Protein AF-L9KT63-F1 (afdb_monomer)

Structure (mmCIF, N/CA/C/O backbone):
data_AF-L9KT63-F1
#
_entry.id   AF-L9KT63-F1
#
loop_
_atom_site.group_PDB
_atom_site.id
_atom_site.type_symbol
_atom_site.label_atom_id
_atom_site.label_alt_id
_atom_site.label_comp_i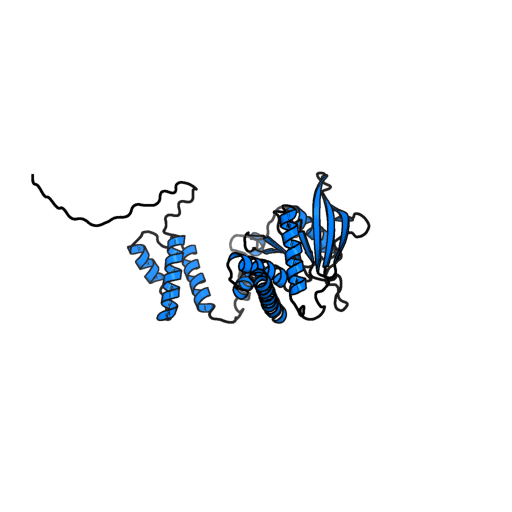d
_atom_site.label_asym_id
_atom_site.label_entity_id
_atom_site.label_seq_id
_atom_site.pdbx_PDB_ins_code
_atom_site.Cartn_x
_atom_site.Cartn_y
_atom_site.Cartn_z
_atom_site.occupancy
_atom_site.B_iso_or_equiv
_atom_site.auth_seq_id
_atom_site.auth_comp_id
_atom_site.auth_asym_id
_atom_site.auth_atom_id
_atom_site.pdbx_PDB_model_num
ATOM 1 N N . MET A 1 1 ? -82.603 -4.011 4.145 1.00 34.72 1 MET A N 1
ATOM 2 C CA . MET A 1 1 ? -82.306 -5.352 4.704 1.00 34.72 1 MET A CA 1
ATOM 3 C C . MET A 1 1 ? -80.879 -5.301 5.252 1.00 34.72 1 MET A C 1
ATOM 5 O O . MET A 1 1 ? -79.969 -5.189 4.453 1.00 34.72 1 MET A O 1
ATOM 9 N N . SER A 1 2 ? -80.634 -4.989 6.534 1.00 30.95 2 SER A N 1
ATOM 10 C CA . SER A 1 2 ? -80.565 -5.931 7.682 1.00 30.95 2 SER A CA 1
ATOM 11 C C . SER A 1 2 ? -79.709 -7.167 7.338 1.00 30.95 2 SER A C 1
ATOM 13 O O . SER A 1 2 ? -80.098 -7.887 6.432 1.00 30.95 2 SER A O 1
ATOM 15 N N . LEU A 1 3 ? -78.530 -7.442 7.916 1.00 29.81 3 LEU A N 1
ATOM 16 C CA . LEU A 1 3 ? -78.216 -7.605 9.343 1.00 29.81 3 LEU A CA 1
ATOM 17 C C . LEU A 1 3 ? -76.701 -7.452 9.641 1.00 29.81 3 LEU A C 1
ATOM 19 O O . LEU A 1 3 ? -75.847 -7.764 8.818 1.00 29.81 3 LEU A O 1
ATOM 23 N N . ARG A 1 4 ? -76.397 -7.044 10.881 1.00 33.59 4 ARG A N 1
ATOM 24 C CA . ARG A 1 4 ? -75.079 -7.007 11.552 1.00 33.59 4 ARG A CA 1
ATOM 25 C C . ARG A 1 4 ? -74.539 -8.410 11.899 1.00 33.59 4 ARG A C 1
ATOM 27 O O . ARG A 1 4 ? -75.340 -9.256 12.284 1.00 33.59 4 ARG A O 1
ATOM 34 N N . ARG A 1 5 ? -73.207 -8.551 12.046 1.00 32.50 5 ARG A N 1
ATOM 35 C CA . ARG A 1 5 ? -72.545 -9.056 13.283 1.00 32.50 5 ARG A CA 1
ATOM 36 C C . ARG A 1 5 ? -71.020 -8.805 13.298 1.00 32.50 5 ARG A C 1
ATOM 38 O O . ARG A 1 5 ? -70.316 -9.151 12.362 1.00 32.50 5 ARG A O 1
ATOM 45 N N . ARG A 1 6 ? -70.552 -8.198 14.401 1.00 31.48 6 ARG A N 1
ATOM 46 C CA . ARG A 1 6 ? -69.156 -8.098 14.890 1.00 31.48 6 ARG A CA 1
ATOM 47 C C . ARG A 1 6 ? -68.620 -9.478 15.285 1.00 31.48 6 ARG A C 1
ATOM 49 O O . ARG A 1 6 ? -69.425 -10.191 15.872 1.00 31.48 6 ARG A O 1
ATOM 56 N N . ILE A 1 7 ? -67.302 -9.725 15.180 1.00 33.31 7 ILE A N 1
ATOM 57 C CA . ILE A 1 7 ? -66.438 -10.298 16.249 1.00 33.31 7 ILE A CA 1
ATOM 58 C C . ILE A 1 7 ? -65.001 -9.724 16.111 1.00 33.31 7 ILE A C 1
ATOM 60 O O . ILE A 1 7 ? -64.535 -9.468 15.008 1.00 33.31 7 ILE A O 1
ATOM 64 N N . LEU A 1 8 ? -64.376 -9.461 17.265 1.00 30.83 8 LEU A N 1
ATOM 65 C CA . LEU A 1 8 ? -63.054 -8.878 17.554 1.00 30.83 8 LEU A CA 1
ATOM 66 C C . LEU A 1 8 ? -61.866 -9.830 17.284 1.00 30.83 8 LEU A C 1
ATOM 68 O O . LEU A 1 8 ? -62.038 -11.042 17.366 1.00 30.83 8 LEU A O 1
ATOM 72 N N . GLY A 1 9 ? -60.650 -9.282 17.133 1.00 26.77 9 GLY A N 1
ATOM 73 C CA . GLY A 1 9 ? -59.387 -10.010 17.356 1.00 26.77 9 GLY A CA 1
ATOM 74 C C . GLY A 1 9 ? -58.174 -9.404 16.635 1.00 26.77 9 GLY A C 1
ATOM 75 O O . GLY A 1 9 ? -58.143 -9.369 15.413 1.00 26.77 9 GLY A O 1
ATOM 76 N N . THR A 1 10 ? -57.198 -8.901 17.391 1.00 29.84 10 THR A N 1
ATOM 77 C CA . THR A 1 10 ? -55.947 -8.250 16.941 1.00 29.84 10 THR A CA 1
ATOM 78 C C . THR A 1 10 ? -54.824 -9.282 16.625 1.00 29.84 10 THR A C 1
ATOM 80 O O . THR A 1 10 ? -55.126 -10.468 16.522 1.00 29.84 10 THR A O 1
ATOM 83 N N . PRO A 1 11 ? -53.548 -8.897 16.389 1.00 46.25 11 PRO A N 1
ATOM 84 C CA . PRO A 1 11 ? -52.830 -9.122 15.130 1.00 46.25 11 PRO A CA 1
ATOM 85 C C . PRO A 1 11 ? -51.735 -10.203 15.242 1.00 46.25 11 PRO A C 1
ATOM 87 O O . PRO A 1 11 ? -51.215 -10.446 16.323 1.00 46.25 11 PRO A O 1
ATOM 90 N N . THR A 1 12 ? -51.285 -10.810 14.142 1.00 28.31 12 THR A N 1
ATOM 91 C CA . THR A 1 12 ? -49.971 -11.484 14.140 1.00 28.31 12 THR A CA 1
ATOM 92 C C . THR A 1 12 ? -49.329 -11.498 12.757 1.00 28.31 12 THR A C 1
ATOM 94 O O . THR A 1 12 ? -49.966 -11.759 11.740 1.00 28.31 12 THR A O 1
ATOM 97 N N . GLN A 1 13 ? -48.041 -11.157 12.776 1.00 34.91 13 GLN A N 1
ATOM 98 C CA . GLN A 1 13 ? -47.053 -11.205 11.703 1.00 34.91 13 GLN A CA 1
ATOM 99 C C . GLN A 1 13 ? -47.042 -12.544 10.954 1.00 34.91 13 GLN A C 1
ATOM 101 O O . GLN A 1 13 ? -47.170 -13.590 11.577 1.00 34.91 13 GLN A O 1
ATOM 106 N N . ASN A 1 14 ? -46.741 -12.500 9.654 1.00 28.72 14 ASN A N 1
ATOM 107 C CA . ASN A 1 14 ? -45.972 -13.535 8.955 1.00 28.72 14 ASN A CA 1
ATOM 108 C C . ASN A 1 14 ? -45.221 -12.858 7.799 1.00 28.72 14 ASN A C 1
ATOM 110 O O . ASN A 1 14 ? -45.829 -12.280 6.906 1.00 28.72 14 ASN A O 1
ATOM 114 N N . PHE A 1 15 ? -43.928 -12.605 7.992 1.00 29.59 15 PHE A N 1
ATOM 115 C CA . PHE A 1 15 ? -42.802 -13.477 7.630 1.00 29.59 15 PHE A CA 1
ATOM 116 C C . PHE A 1 15 ? -42.452 -13.383 6.142 1.00 29.59 15 PHE A C 1
ATOM 118 O O . PHE A 1 15 ? -43.110 -13.941 5.268 1.00 29.59 15 PHE A O 1
ATOM 125 N N . LEU A 1 16 ? -41.367 -12.641 5.912 1.00 29.66 16 LEU A N 1
ATOM 126 C CA . LEU A 1 16 ? -40.623 -12.542 4.669 1.00 29.66 16 LEU A CA 1
ATOM 127 C C . LEU A 1 16 ? -40.163 -13.945 4.247 1.00 29.66 16 LEU A C 1
ATOM 129 O O . LEU A 1 16 ? -39.466 -14.636 4.991 1.00 29.66 16 LEU A O 1
ATOM 133 N N . VAL A 1 17 ? -40.543 -14.348 3.039 1.00 31.69 17 VAL A N 1
ATOM 134 C CA . VAL A 1 17 ? -39.987 -15.510 2.351 1.00 31.69 17 VAL A CA 1
ATOM 135 C C . VAL A 1 17 ? -38.661 -15.086 1.729 1.00 31.69 17 VAL A C 1
ATOM 137 O O . VAL A 1 17 ? -38.654 -14.308 0.782 1.00 31.69 17 VAL A O 1
ATOM 140 N N . VAL A 1 18 ? -37.546 -15.627 2.221 1.00 32.75 18 VAL A N 1
ATOM 141 C CA . VAL A 1 18 ? -36.319 -15.765 1.424 1.00 32.75 18 VAL A CA 1
ATOM 142 C C . VAL A 1 18 ? -35.758 -17.161 1.658 1.00 32.75 18 VAL A C 1
ATOM 144 O O . VAL A 1 18 ? -35.261 -17.501 2.730 1.00 32.75 18 VAL A O 1
ATOM 147 N N . THR A 1 19 ? -35.881 -17.995 0.634 1.00 30.94 19 THR A N 1
ATOM 148 C CA . THR A 1 19 ? -35.325 -19.344 0.567 1.00 30.94 19 THR A CA 1
ATOM 149 C C . THR A 1 19 ? -33.919 -19.351 -0.035 1.00 30.94 19 THR A C 1
ATOM 151 O O . THR A 1 19 ? -33.720 -18.834 -1.129 1.00 30.94 19 THR A O 1
ATOM 154 N N . LYS A 1 20 ? -33.036 -20.104 0.643 1.00 31.66 20 LYS A N 1
ATOM 155 C CA . LYS A 1 20 ? -31.862 -20.868 0.160 1.00 31.66 20 LYS A CA 1
ATOM 156 C C . LYS A 1 20 ? -30.562 -20.126 -0.203 1.00 31.66 20 LYS A C 1
ATOM 158 O O . LYS A 1 20 ? -30.302 -19.886 -1.371 1.00 31.66 20 LYS A O 1
ATOM 163 N N . VAL A 1 21 ? -29.654 -20.046 0.780 1.00 30.50 21 VAL A N 1
ATOM 164 C CA . VAL A 1 21 ? -28.281 -20.606 0.710 1.00 30.50 21 VAL A CA 1
ATOM 165 C C . VAL A 1 21 ? -27.963 -21.203 2.092 1.00 30.50 21 VAL A C 1
ATOM 167 O O . VAL A 1 21 ? -28.285 -20.610 3.118 1.00 30.50 21 VAL A O 1
ATOM 170 N N . GLY A 1 22 ? -27.441 -22.430 2.132 1.00 34.19 22 GLY A N 1
ATOM 171 C CA . GLY A 1 22 ? -27.326 -23.239 3.345 1.00 34.19 22 GLY A CA 1
ATOM 172 C C . GLY A 1 22 ? -26.250 -22.773 4.325 1.00 34.19 22 GLY A C 1
ATOM 173 O O . GLY A 1 22 ? -25.089 -23.105 4.151 1.00 34.19 22 GLY A O 1
ATOM 174 N N . ILE A 1 23 ? -26.674 -22.109 5.402 1.00 36.78 23 ILE A N 1
ATOM 175 C CA . ILE A 1 23 ? -26.119 -22.231 6.759 1.00 36.78 23 ILE A CA 1
ATOM 176 C C . ILE A 1 23 ? -27.328 -22.124 7.688 1.00 36.78 23 ILE A C 1
ATOM 178 O O . ILE A 1 23 ? -27.973 -21.077 7.746 1.00 36.78 23 ILE A O 1
ATOM 182 N N . ILE A 1 24 ? -27.686 -23.197 8.394 1.00 39.97 24 ILE A N 1
ATOM 183 C CA . ILE A 1 24 ? -28.754 -23.144 9.400 1.00 39.97 24 ILE A CA 1
ATOM 184 C C . ILE A 1 24 ? -28.195 -22.378 10.606 1.00 39.97 24 ILE A C 1
ATOM 186 O O . ILE A 1 24 ? -27.711 -22.964 11.569 1.00 39.97 24 ILE A O 1
ATOM 190 N N . ASN A 1 25 ? -28.213 -21.046 10.551 1.00 52.22 25 ASN A N 1
ATOM 191 C CA . ASN A 1 25 ? -28.003 -20.213 11.727 1.00 52.22 25 ASN A CA 1
ATOM 192 C C . ASN A 1 25 ? -29.274 -20.357 12.572 1.00 52.22 25 ASN A C 1
ATOM 194 O O . ASN A 1 25 ? -30.272 -19.694 12.309 1.00 52.22 25 ASN A O 1
ATOM 198 N N . ALA A 1 26 ? -29.266 -21.236 13.577 1.00 67.19 26 ALA A N 1
ATOM 199 C CA . ALA A 1 26 ? -30.417 -21.509 14.452 1.00 67.19 26 ALA A CA 1
ATOM 200 C C . ALA A 1 26 ? -30.927 -20.273 15.246 1.00 67.19 26 ALA A C 1
ATOM 202 O O . ALA A 1 26 ? -31.868 -20.365 16.042 1.00 67.19 26 ALA A O 1
ATOM 203 N N . GLY A 1 27 ? -30.314 -19.102 15.030 1.00 74.00 27 GLY A N 1
ATOM 204 C CA . GLY A 1 27 ? -30.682 -17.826 15.636 1.00 74.00 27 GLY A CA 1
ATOM 205 C C . GLY A 1 27 ? -30.346 -17.757 17.121 1.00 74.00 27 GLY A C 1
ATOM 206 O O . GLY A 1 27 ? -31.012 -17.038 17.855 1.00 74.00 27 GLY A O 1
ATOM 207 N N . VAL A 1 28 ? -29.383 -18.564 17.579 1.00 78.19 28 VAL A N 1
ATOM 208 C CA . VAL A 1 28 ? -29.096 -18.755 19.012 1.00 78.19 28 VAL A CA 1
ATOM 209 C C . VAL A 1 28 ? -27.611 -18.615 19.372 1.00 78.19 28 VAL A C 1
ATOM 211 O O . VAL A 1 28 ? -27.308 -18.066 20.425 1.00 78.19 28 VAL A O 1
ATOM 214 N N . GLY A 1 29 ? -26.682 -19.016 18.492 1.00 84.50 29 GLY A N 1
ATOM 215 C CA . GLY A 1 29 ? -25.233 -18.889 18.712 1.00 84.50 29 GLY A CA 1
ATOM 216 C C . GLY A 1 29 ? -24.727 -17.453 18.538 1.00 84.50 29 GLY A C 1
ATOM 217 O O . GLY A 1 29 ? -24.742 -16.667 19.480 1.00 84.50 29 GLY A O 1
ATOM 218 N N . ARG A 1 30 ? -24.354 -17.067 17.308 1.00 85.06 30 ARG A N 1
ATOM 219 C CA . ARG A 1 30 ? -23.888 -15.695 16.989 1.00 85.06 30 ARG A CA 1
ATOM 220 C C . ARG A 1 30 ? -24.917 -14.615 17.338 1.00 85.06 30 ARG A C 1
ATOM 222 O O . ARG A 1 30 ? -24.551 -13.546 17.814 1.00 85.06 30 ARG A O 1
ATOM 229 N N . THR A 1 31 ? -26.202 -14.916 17.144 1.00 87.81 31 THR A N 1
ATOM 230 C CA . THR A 1 31 ? -27.314 -14.048 17.560 1.00 87.81 31 THR A CA 1
ATOM 231 C C . THR A 1 31 ? -27.306 -13.818 19.069 1.00 87.81 31 THR A C 1
ATOM 233 O O . THR A 1 31 ? -27.521 -12.695 19.510 1.00 87.81 31 THR A O 1
ATOM 236 N N . GLY A 1 32 ? -27.009 -14.854 19.860 1.00 85.81 32 GLY A N 1
ATOM 237 C CA . GLY A 1 32 ? -26.862 -14.721 21.304 1.00 85.81 32 GLY A CA 1
ATOM 238 C C . GLY A 1 32 ? -25.673 -13.856 21.690 1.00 85.81 32 GLY A C 1
ATOM 239 O O . GLY A 1 32 ? -25.842 -12.958 22.504 1.00 85.81 32 GLY A O 1
ATOM 240 N N . CYS A 1 33 ? -24.513 -14.049 21.055 1.00 86.94 33 CYS A N 1
ATOM 241 C CA . CYS A 1 33 ? -23.339 -13.206 21.301 1.00 86.94 33 CYS A CA 1
ATOM 242 C C . CYS A 1 33 ? -23.630 -11.726 21.056 1.00 86.94 33 CYS A C 1
ATOM 244 O O . CYS A 1 33 ? -23.328 -10.900 21.910 1.00 86.94 33 CYS A O 1
ATOM 246 N N . PHE A 1 34 ? -24.253 -11.400 19.921 1.00 90.62 34 PHE A N 1
ATOM 247 C CA . PHE A 1 34 ? -24.577 -10.019 19.570 1.00 90.62 34 PHE A CA 1
ATOM 248 C C . PHE A 1 34 ? -25.489 -9.355 20.611 1.00 90.62 34 PHE A C 1
ATOM 250 O O . PHE A 1 34 ? -25.169 -8.275 21.095 1.00 90.62 34 PHE A O 1
ATOM 257 N N . ILE A 1 35 ? -26.585 -10.022 20.997 1.00 89.44 35 ILE A N 1
ATOM 258 C CA . ILE A 1 35 ? -27.549 -9.478 21.967 1.00 89.44 35 ILE A CA 1
ATOM 259 C C . ILE A 1 35 ? -26.892 -9.261 23.335 1.00 89.44 35 ILE A C 1
ATOM 261 O O . ILE A 1 35 ? -27.108 -8.224 23.957 1.00 89.44 35 ILE A O 1
ATOM 265 N N . VAL A 1 36 ? -26.075 -10.213 23.802 1.00 86.06 36 VAL A N 1
ATOM 266 C CA . VAL A 1 36 ? -25.401 -10.091 25.104 1.00 86.06 36 VAL A CA 1
ATOM 267 C C . VAL A 1 36 ? -24.385 -8.953 25.086 1.00 86.06 36 VAL A C 1
ATOM 269 O O . VAL A 1 36 ? -24.348 -8.175 26.033 1.00 86.06 36 VAL A O 1
ATOM 272 N N . ILE A 1 37 ? -23.575 -8.834 24.028 1.00 88.12 37 ILE A N 1
ATOM 273 C CA . ILE A 1 37 ? -22.587 -7.754 23.914 1.00 88.12 37 ILE A CA 1
ATOM 274 C C . ILE A 1 37 ? -23.299 -6.398 23.904 1.00 88.12 37 ILE A C 1
ATOM 276 O O . ILE A 1 37 ? -22.955 -5.538 24.705 1.00 88.12 37 ILE A O 1
ATOM 280 N N . ASP A 1 38 ? -24.326 -6.220 23.074 1.00 90.12 38 ASP A N 1
ATOM 281 C CA . ASP A 1 38 ? -25.087 -4.967 22.986 1.00 90.12 38 ASP A CA 1
ATOM 282 C C . ASP A 1 38 ? -25.718 -4.569 24.335 1.00 90.12 38 ASP A C 1
ATOM 284 O O . ASP A 1 38 ? -25.489 -3.468 24.843 1.00 90.12 38 ASP A O 1
ATOM 288 N N . ALA A 1 39 ? -26.415 -5.507 24.985 1.00 87.06 39 ALA A N 1
ATOM 289 C CA . ALA A 1 39 ? -27.044 -5.269 26.281 1.00 87.06 39 ALA A CA 1
ATOM 290 C C . ALA A 1 39 ? -26.023 -4.939 27.380 1.00 87.06 39 ALA A C 1
ATOM 292 O O . ALA A 1 39 ? -26.268 -4.076 28.226 1.00 87.06 39 ALA A O 1
ATOM 293 N N . MET A 1 40 ? -24.870 -5.613 27.384 1.00 89.00 40 MET A N 1
ATOM 294 C CA . MET A 1 40 ? -23.816 -5.352 28.361 1.00 89.00 40 MET A CA 1
ATOM 295 C C . MET A 1 40 ? -23.100 -4.028 28.092 1.00 89.00 40 MET A C 1
ATOM 297 O O . MET A 1 40 ? -22.807 -3.319 29.050 1.00 89.00 40 MET A O 1
ATOM 301 N N . LEU A 1 41 ? -22.880 -3.639 26.833 1.00 81.62 41 LEU A N 1
ATOM 302 C CA . LEU A 1 41 ? -22.333 -2.322 26.490 1.00 81.62 41 LEU A CA 1
ATOM 303 C C . LEU A 1 41 ? -23.252 -1.189 26.949 1.00 81.62 41 LEU A C 1
ATOM 305 O O . LEU A 1 41 ? -22.769 -0.200 27.499 1.00 81.62 41 LEU A O 1
ATOM 309 N N . GLU A 1 42 ? -24.566 -1.333 26.778 1.00 86.44 42 GLU A N 1
ATOM 310 C CA . GLU A 1 42 ? -25.530 -0.354 27.283 1.00 86.44 42 GLU A CA 1
ATOM 311 C C . GLU A 1 42 ? -25.544 -0.327 28.818 1.00 86.44 42 GLU A C 1
ATOM 313 O O . GLU A 1 42 ? -25.478 0.741 29.428 1.00 86.44 42 GLU A O 1
ATOM 318 N N . ARG A 1 43 ? -25.507 -1.497 29.466 1.00 82.12 43 ARG A N 1
ATOM 319 C CA . ARG A 1 43 ? -25.410 -1.603 30.928 1.00 82.12 43 ARG A CA 1
ATOM 320 C C . ARG A 1 43 ? -24.142 -0.954 31.486 1.00 82.12 43 ARG A C 1
ATOM 322 O O . ARG A 1 43 ? -24.209 -0.237 32.481 1.00 82.12 43 ARG A O 1
ATOM 329 N N . ILE A 1 44 ? -22.995 -1.127 30.831 1.00 82.19 44 ILE A N 1
ATOM 330 C CA . ILE A 1 44 ? -21.724 -0.490 31.212 1.00 82.19 44 ILE A CA 1
ATOM 331 C C . ILE A 1 44 ? -21.835 1.043 31.182 1.00 82.19 44 ILE A C 1
ATOM 333 O O . ILE A 1 44 ? -21.234 1.723 32.025 1.00 82.19 44 ILE A O 1
ATOM 337 N N . LYS A 1 45 ? -22.601 1.622 30.244 1.00 76.19 45 LYS A N 1
ATOM 338 C CA . LYS A 1 45 ? -22.789 3.082 30.175 1.00 76.19 45 LYS A CA 1
ATOM 339 C C . LYS A 1 45 ? -23.473 3.617 31.430 1.00 76.19 45 LYS A C 1
ATOM 341 O O . LYS A 1 45 ? -22.971 4.593 31.991 1.00 76.19 45 LYS A O 1
ATOM 346 N N . HIS A 1 46 ? -24.538 2.955 31.885 1.00 79.38 46 HIS A N 1
ATOM 347 C CA . HIS A 1 46 ? -25.397 3.433 32.978 1.00 79.38 46 HIS A CA 1
ATOM 348 C C . HIS A 1 4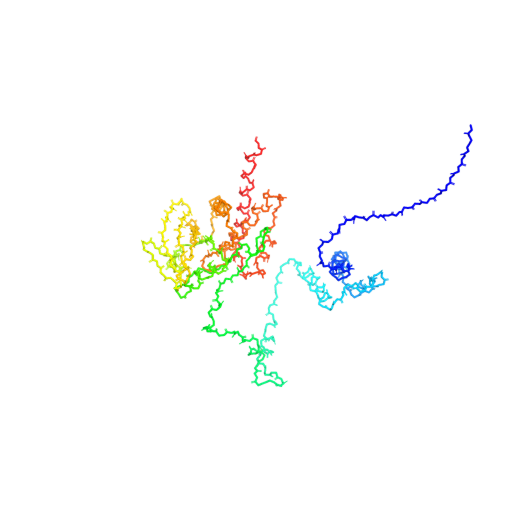6 ? -24.977 2.936 34.363 1.00 79.38 46 HIS A C 1
ATOM 350 O O . HIS A 1 46 ? -24.990 3.703 35.320 1.00 79.38 46 HIS A O 1
ATOM 356 N N . GLU A 1 47 ? -24.578 1.671 34.479 1.00 81.81 47 GLU A N 1
ATOM 357 C CA . GLU A 1 47 ? -24.414 0.988 35.770 1.00 81.81 47 GLU A CA 1
ATOM 358 C C . GLU A 1 47 ? -22.958 0.672 36.123 1.00 81.81 47 GLU A C 1
ATOM 360 O O . GLU A 1 47 ? -22.688 0.252 37.246 1.00 81.81 47 GLU A O 1
ATOM 365 N N . LYS A 1 48 ? -22.011 0.840 35.186 1.00 77.50 48 LYS A N 1
ATOM 366 C CA . LYS A 1 48 ? -20.578 0.513 35.370 1.00 77.50 48 LYS A CA 1
ATOM 367 C C . LYS A 1 48 ? -20.316 -0.923 35.849 1.00 77.50 48 LYS A C 1
ATOM 369 O O . LYS A 1 48 ? -19.282 -1.205 36.447 1.00 77.50 48 LYS A O 1
ATOM 374 N N . THR A 1 49 ? -21.236 -1.836 35.560 1.00 76.94 49 THR A N 1
ATOM 375 C CA . THR A 1 49 ? -21.143 -3.256 35.903 1.00 76.94 49 THR A CA 1
ATOM 376 C C . THR A 1 49 ? -21.434 -4.115 34.680 1.00 76.94 49 THR A C 1
ATOM 378 O O . THR A 1 49 ? -22.039 -3.658 33.708 1.00 76.94 49 THR A O 1
ATOM 381 N N . VAL A 1 50 ? -20.983 -5.368 34.726 1.00 81.50 50 VAL A N 1
ATOM 382 C CA . VAL A 1 50 ? -21.234 -6.374 33.692 1.00 81.50 50 VAL A CA 1
ATOM 383 C C . VAL A 1 50 ? -21.747 -7.638 34.373 1.00 81.50 50 VAL A C 1
ATOM 385 O O . VAL A 1 50 ? -21.219 -8.038 35.407 1.00 81.50 50 VAL A O 1
ATOM 388 N N . ASP A 1 51 ? -22.756 -8.278 33.785 1.00 84.62 51 ASP A N 1
ATOM 389 C CA . ASP A 1 51 ? -23.306 -9.552 34.256 1.00 84.62 51 ASP A CA 1
ATOM 390 C C . ASP A 1 51 ? -23.642 -10.459 33.064 1.00 84.62 51 ASP A C 1
ATOM 392 O O . ASP A 1 51 ? -24.801 -10.666 32.696 1.00 84.62 51 ASP A O 1
ATOM 396 N N . ILE A 1 52 ? -22.591 -10.968 32.417 1.00 76.94 52 ILE A N 1
ATOM 397 C CA . ILE A 1 52 ? -22.706 -11.841 31.238 1.00 76.94 52 ILE A CA 1
ATOM 398 C C . ILE A 1 52 ? -23.442 -13.131 31.614 1.00 76.94 52 ILE A C 1
ATOM 400 O O . ILE A 1 52 ? -24.350 -13.560 30.903 1.00 76.94 52 ILE A O 1
ATOM 404 N N . TYR A 1 53 ? -23.096 -13.719 32.761 1.00 79.38 53 TYR A N 1
ATOM 405 C CA . TYR A 1 53 ? -23.684 -14.968 33.238 1.00 79.38 53 TYR A CA 1
ATOM 406 C C . TYR A 1 53 ? -25.187 -14.835 33.504 1.00 79.38 53 TYR A C 1
ATOM 408 O O . TYR A 1 53 ? -25.980 -15.642 33.003 1.00 79.38 53 TYR A O 1
ATOM 416 N N . GLY A 1 54 ? -25.599 -13.807 34.253 1.00 76.50 54 GLY A N 1
ATOM 417 C CA . GLY A 1 54 ? -27.006 -13.545 34.538 1.00 76.50 54 GLY A CA 1
ATOM 418 C C . GLY A 1 54 ? -27.794 -13.266 33.262 1.00 76.50 54 GLY A C 1
ATOM 419 O O . GLY A 1 54 ? -28.867 -13.838 33.060 1.00 76.50 54 GLY A O 1
ATOM 420 N N . HIS A 1 55 ? -27.233 -12.479 32.340 1.00 83.06 55 HIS A N 1
ATOM 421 C CA . HIS A 1 55 ? -27.907 -12.144 31.087 1.00 83.06 55 HIS A CA 1
ATOM 422 C C . HIS A 1 55 ? -28.068 -13.355 30.151 1.00 83.06 55 HIS A C 1
ATOM 424 O O . HIS A 1 55 ? -29.162 -13.595 29.639 1.00 83.06 55 HIS A O 1
ATOM 430 N N . VAL A 1 56 ? -27.032 -14.185 29.985 1.00 77.94 56 VAL A N 1
ATOM 431 C CA . VAL A 1 56 ? -27.120 -15.433 29.199 1.00 77.94 56 VAL A CA 1
ATOM 432 C C . VAL A 1 56 ? -28.116 -16.411 29.828 1.00 77.94 56 VAL A C 1
ATOM 434 O O . VAL A 1 56 ? -28.883 -17.055 29.110 1.00 77.94 56 VAL A O 1
ATOM 437 N N . THR A 1 57 ? -28.164 -16.491 31.160 1.00 79.00 57 THR A N 1
ATOM 438 C CA . THR A 1 57 ? -29.139 -17.325 31.882 1.00 79.00 57 THR A CA 1
ATOM 439 C C . THR A 1 57 ? -30.577 -16.873 31.606 1.00 79.00 57 THR A C 1
ATOM 441 O O . THR A 1 57 ? -31.428 -17.703 31.281 1.00 79.00 57 THR A O 1
ATOM 444 N N . LEU A 1 58 ? -30.844 -15.562 31.642 1.00 84.75 58 LEU A N 1
ATOM 445 C CA . LEU A 1 58 ? -32.153 -14.994 31.299 1.00 84.75 58 LEU A CA 1
ATOM 446 C C . LEU A 1 58 ? -32.536 -15.266 29.840 1.00 84.75 58 LEU A C 1
ATOM 448 O O . LEU A 1 58 ? -33.672 -15.645 29.554 1.00 84.75 58 LEU A O 1
ATOM 452 N N . MET A 1 59 ? -31.588 -15.128 28.914 1.00 87.50 59 MET A N 1
ATOM 453 C CA . MET A 1 59 ? -31.825 -15.415 27.500 1.00 87.50 59 MET A CA 1
ATOM 454 C C . MET A 1 59 ? -32.143 -16.893 27.257 1.00 87.50 59 MET A C 1
ATOM 456 O O . MET A 1 59 ? -33.034 -17.207 26.467 1.00 87.50 59 MET A O 1
ATOM 460 N N . ARG A 1 60 ? -31.471 -17.807 27.968 1.00 85.12 60 ARG A N 1
ATOM 461 C CA . ARG A 1 60 ? -31.732 -19.252 27.879 1.00 85.12 60 ARG A CA 1
ATOM 462 C C . ARG A 1 60 ? -33.100 -19.655 28.430 1.00 85.12 60 ARG A C 1
ATOM 464 O O . ARG A 1 60 ? -33.651 -20.646 27.962 1.00 85.12 60 ARG A O 1
ATOM 471 N N . ALA A 1 61 ? -33.675 -18.877 29.348 1.00 83.50 61 ALA A N 1
ATOM 472 C CA . ALA A 1 61 ? -35.052 -19.071 29.806 1.00 83.50 61 ALA A CA 1
ATOM 473 C C . ALA A 1 61 ? -36.100 -18.700 28.737 1.00 83.50 61 ALA A C 1
ATOM 475 O O . ALA A 1 61 ? -37.219 -19.205 28.773 1.00 83.50 61 ALA A O 1
ATOM 476 N N . GLN A 1 62 ? -35.746 -17.834 27.781 1.00 86.44 62 GLN A N 1
ATOM 477 C CA . GLN A 1 62 ? -36.636 -17.404 26.696 1.00 86.44 62 GLN A CA 1
ATOM 478 C C . GLN A 1 62 ? -36.433 -18.215 25.412 1.00 86.44 62 GLN A C 1
ATOM 480 O O . GLN A 1 62 ? -37.382 -18.447 24.662 1.00 86.44 62 GLN A O 1
ATOM 485 N N . ARG A 1 63 ? -35.197 -18.643 25.134 1.00 83.88 63 ARG A N 1
ATOM 486 C CA . ARG A 1 63 ? -34.857 -19.423 23.943 1.00 83.88 63 ARG A CA 1
ATOM 487 C C . ARG A 1 63 ? -33.716 -20.391 24.242 1.00 83.88 63 ARG A C 1
ATOM 489 O O . ARG A 1 63 ? -32.661 -19.999 24.730 1.00 83.88 63 ARG A O 1
ATOM 496 N N . ASN A 1 64 ? -33.911 -21.665 23.917 1.00 74.94 64 ASN A N 1
ATOM 497 C CA . ASN A 1 64 ? -32.920 -22.699 24.214 1.00 74.94 64 ASN A CA 1
ATOM 498 C C . ASN A 1 64 ? -31.584 -22.421 23.508 1.00 74.94 64 ASN A C 1
ATOM 500 O O . ASN A 1 64 ? -31.554 -22.014 22.346 1.00 74.94 64 ASN A O 1
ATOM 504 N N . TYR A 1 65 ? -30.483 -22.706 24.207 1.00 79.12 65 TYR A N 1
ATOM 505 C CA . TYR A 1 65 ? -29.111 -22.641 23.693 1.00 79.12 65 TYR A CA 1
ATOM 506 C C . TYR A 1 65 ? -28.628 -21.253 23.235 1.00 79.12 65 TYR A C 1
ATOM 508 O O . TYR A 1 65 ? -27.719 -21.175 22.413 1.00 79.12 65 TYR A O 1
ATOM 516 N N . MET A 1 66 ? -29.185 -20.151 23.753 1.00 76.81 66 MET A N 1
ATOM 517 C CA . MET A 1 66 ? -28.587 -18.826 23.525 1.00 76.81 66 MET A CA 1
ATOM 518 C C . MET A 1 66 ? -27.131 -18.811 24.009 1.00 76.81 66 MET A C 1
ATOM 520 O O . MET A 1 66 ? -26.867 -19.214 25.146 1.00 76.81 66 MET A O 1
ATOM 524 N N . VAL A 1 67 ? -26.218 -18.370 23.130 1.00 81.94 67 VAL A N 1
ATOM 525 C CA . VAL A 1 67 ? -24.758 -18.554 23.248 1.00 81.94 67 VAL A CA 1
ATOM 526 C C . VAL A 1 67 ? -24.433 -20.050 23.338 1.00 81.94 67 VAL A C 1
ATOM 528 O O . VAL A 1 67 ? -24.466 -20.652 24.411 1.00 81.94 67 VAL A O 1
ATOM 531 N N . GLN A 1 68 ? -24.217 -20.675 22.180 1.00 80.06 68 GLN A N 1
ATOM 532 C CA . GLN A 1 68 ? -24.256 -22.135 22.029 1.00 80.06 68 GLN A CA 1
ATOM 533 C C . GLN A 1 68 ? -22.964 -22.838 22.437 1.00 80.06 68 GLN A C 1
ATOM 535 O O . GLN A 1 68 ? -23.015 -24.005 22.816 1.00 80.06 68 GLN A O 1
ATOM 540 N N . THR A 1 69 ? -21.823 -22.162 22.316 1.00 80.06 69 THR A N 1
ATOM 541 C CA . THR A 1 69 ? -20.499 -22.753 22.547 1.00 80.06 69 THR A CA 1
ATOM 542 C C . THR A 1 69 ? -19.726 -21.985 23.609 1.00 80.06 69 THR A C 1
ATOM 544 O O . THR A 1 69 ? -20.003 -20.814 23.874 1.00 80.06 69 THR A O 1
ATOM 547 N N . GLU A 1 70 ? -18.743 -22.648 24.211 1.00 74.88 70 GLU A N 1
ATOM 548 C CA . GLU A 1 70 ? -17.820 -22.022 25.159 1.00 74.88 70 GLU A CA 1
ATOM 549 C C . GLU A 1 70 ? -17.003 -20.911 24.488 1.00 74.88 70 GLU A C 1
ATOM 551 O O . GLU A 1 70 ? -16.966 -19.803 25.007 1.00 74.88 70 GLU A O 1
ATOM 556 N N . ASP A 1 71 ? -16.492 -21.133 23.272 1.00 74.44 71 ASP A N 1
ATOM 557 C CA . ASP A 1 71 ? -15.767 -20.106 22.504 1.00 74.44 71 ASP A CA 1
ATOM 558 C C . ASP A 1 71 ? -16.602 -18.842 22.259 1.00 74.44 71 ASP A C 1
ATOM 560 O O . ASP A 1 71 ? -16.100 -17.724 22.306 1.00 74.44 71 ASP A O 1
ATOM 564 N N . GLN A 1 72 ? -17.906 -19.003 22.018 1.00 74.00 72 GLN A N 1
ATOM 565 C CA . GLN A 1 72 ? -18.840 -17.886 21.868 1.00 74.00 72 GLN A CA 1
ATOM 566 C C . GLN A 1 72 ? -19.035 -17.123 23.179 1.00 74.00 72 GLN A C 1
ATOM 568 O O . GLN A 1 72 ? -19.241 -15.912 23.156 1.00 74.00 72 GLN A O 1
ATOM 573 N N . TYR A 1 73 ? -18.995 -17.827 24.308 1.00 68.56 73 TYR A N 1
ATOM 574 C CA . TYR A 1 73 ? -19.082 -17.236 25.635 1.00 68.56 73 TYR A CA 1
ATOM 575 C C . TYR A 1 73 ? -17.785 -16.493 25.992 1.00 68.56 73 TYR A C 1
ATOM 577 O O . TYR A 1 73 ? -17.849 -15.342 26.418 1.00 68.56 73 TYR A O 1
ATOM 585 N N . ILE A 1 74 ? -16.620 -17.092 25.717 1.00 71.50 74 ILE A N 1
ATOM 586 C CA . ILE A 1 74 ? -15.296 -16.460 25.843 1.00 71.50 74 ILE A CA 1
ATOM 587 C C . ILE A 1 74 ? -15.228 -15.197 24.976 1.00 71.50 74 ILE A C 1
ATOM 589 O O . ILE A 1 74 ? -14.893 -14.131 25.478 1.00 71.50 74 ILE A O 1
ATOM 593 N N . PHE A 1 75 ? -15.675 -15.270 23.720 1.00 81.62 75 PHE A N 1
ATOM 594 C CA . PHE A 1 75 ? -15.711 -14.120 22.815 1.00 81.62 75 PHE A CA 1
ATOM 595 C C . PHE A 1 75 ? -16.531 -12.940 23.361 1.00 81.62 75 PHE A C 1
ATOM 597 O O . PHE A 1 75 ? -16.148 -11.790 23.177 1.00 81.62 75 PHE A O 1
ATOM 604 N N . ILE A 1 76 ? -17.654 -13.190 24.045 1.00 75.25 76 ILE A N 1
ATOM 605 C CA . ILE A 1 76 ? -18.452 -12.122 24.672 1.00 75.25 76 ILE A CA 1
ATOM 606 C C . ILE A 1 76 ? -17.658 -11.445 25.793 1.00 75.25 76 ILE A C 1
ATOM 608 O O . ILE A 1 76 ? -17.675 -10.218 25.899 1.00 75.25 76 ILE A O 1
ATOM 612 N N . HIS A 1 77 ? -16.962 -12.233 26.616 1.00 75.19 77 HIS A N 1
ATOM 613 C CA . HIS A 1 77 ? -16.073 -11.709 27.649 1.00 75.19 77 HIS A CA 1
ATOM 614 C C . HIS A 1 77 ? -14.938 -10.884 27.037 1.00 75.19 77 HIS A C 1
ATOM 616 O O . HIS A 1 77 ? -14.711 -9.772 27.502 1.00 75.19 77 HIS A O 1
ATOM 622 N N . ASP A 1 78 ? -14.296 -11.370 25.976 1.00 77.25 78 ASP A N 1
ATOM 623 C CA . ASP A 1 78 ? -13.204 -10.671 25.292 1.00 77.25 78 ASP A CA 1
ATOM 624 C C . ASP A 1 78 ? -13.677 -9.379 24.620 1.00 77.25 78 ASP A C 1
ATOM 626 O O . ASP A 1 78 ? -13.035 -8.346 24.769 1.00 77.25 78 ASP A O 1
ATOM 630 N N . ALA A 1 79 ? -14.828 -9.393 23.945 1.00 76.81 79 ALA A N 1
ATOM 631 C CA . ALA A 1 79 ? -15.390 -8.217 23.285 1.00 76.81 79 ALA A CA 1
ATOM 632 C C . ALA A 1 79 ? -15.818 -7.132 24.287 1.00 76.81 79 ALA A C 1
ATOM 634 O O . ALA A 1 79 ? -15.607 -5.941 24.054 1.00 76.81 79 ALA A O 1
ATOM 635 N N . LEU A 1 80 ? -16.412 -7.525 25.420 1.00 76.56 80 LEU A N 1
ATOM 636 C CA . LEU A 1 80 ? -16.788 -6.590 26.484 1.00 76.56 80 LEU A CA 1
ATOM 637 C C . LEU A 1 80 ? -15.575 -6.111 27.270 1.00 76.56 80 LEU A C 1
ATOM 639 O O . LEU A 1 80 ? -15.515 -4.936 27.619 1.00 76.56 80 LEU A O 1
ATOM 643 N N . LEU A 1 81 ? -14.597 -6.983 27.511 1.00 70.31 81 LEU A N 1
ATOM 644 C CA . LEU A 1 81 ? -13.317 -6.591 28.076 1.00 70.31 81 LEU A CA 1
ATOM 645 C C . LEU A 1 81 ? -12.624 -5.604 27.143 1.00 70.31 81 LEU A C 1
ATOM 647 O O . LEU A 1 81 ? -12.200 -4.567 27.625 1.00 70.31 81 LEU A O 1
ATOM 651 N N . GLU A 1 82 ? -12.567 -5.849 25.834 1.00 68.62 82 GLU A N 1
ATOM 652 C CA . GLU A 1 82 ? -12.034 -4.898 24.857 1.00 68.62 82 GLU A CA 1
ATOM 653 C C . GLU A 1 82 ? -12.796 -3.573 24.933 1.00 68.62 82 GLU A C 1
ATOM 655 O O . GLU A 1 82 ? -12.179 -2.526 25.051 1.00 68.62 82 GLU A O 1
ATOM 660 N N . ALA A 1 83 ? -14.126 -3.581 24.965 1.00 68.62 83 ALA A N 1
ATOM 661 C CA . ALA A 1 83 ? -14.904 -2.347 25.018 1.00 68.62 83 ALA A CA 1
ATOM 662 C C . ALA A 1 83 ? -14.771 -1.563 26.340 1.00 68.62 83 ALA A C 1
ATOM 664 O O . ALA A 1 83 ? -14.774 -0.333 26.322 1.00 68.62 83 ALA A O 1
ATOM 665 N N . VAL A 1 84 ? -14.644 -2.250 27.482 1.00 65.44 84 VAL A N 1
ATOM 666 C CA . VAL A 1 84 ? -14.422 -1.633 28.806 1.00 65.44 84 VAL A CA 1
ATOM 667 C C . VAL A 1 84 ? -12.976 -1.162 28.956 1.00 65.44 84 VAL A C 1
ATOM 669 O O . VAL A 1 84 ? -12.730 -0.086 29.497 1.00 65.44 84 VAL A O 1
ATOM 672 N N . THR A 1 85 ? -12.022 -1.956 28.466 1.00 49.81 85 THR A N 1
ATOM 673 C CA . THR A 1 85 ? -10.580 -1.675 28.533 1.00 49.81 85 THR A CA 1
ATOM 674 C C . THR A 1 85 ? -10.190 -0.579 27.545 1.00 49.81 85 THR A C 1
ATOM 676 O O . THR A 1 85 ? -9.338 0.240 27.861 1.00 49.81 85 THR A O 1
ATOM 679 N N . CYS A 1 86 ? -10.827 -0.519 26.372 1.00 38.09 86 CYS A N 1
ATOM 680 C CA . CYS A 1 86 ? -10.566 0.468 25.324 1.00 38.09 86 CYS A CA 1
ATOM 681 C C . CYS A 1 86 ? -11.367 1.773 25.462 1.00 38.09 86 CYS A C 1
ATOM 683 O O . CYS A 1 86 ? -11.494 2.515 24.484 1.00 38.09 86 CYS A O 1
ATOM 685 N N . GLY A 1 87 ? -11.791 2.157 26.670 1.00 57.16 87 GLY A N 1
ATOM 686 C CA . GLY A 1 87 ? -11.757 3.596 26.957 1.00 57.16 87 GLY A CA 1
ATOM 687 C C . GLY A 1 87 ? -10.365 4.146 26.586 1.00 57.16 87 GLY A C 1
ATOM 688 O O . GLY A 1 87 ? -9.380 3.419 26.687 1.00 57.16 87 GLY A O 1
ATOM 689 N N . ASN A 1 88 ? -10.269 5.368 26.052 1.00 41.34 88 ASN A N 1
ATOM 690 C CA . ASN A 1 88 ? -9.050 5.780 25.342 1.00 41.34 88 ASN A CA 1
ATOM 691 C C . ASN A 1 88 ? -7.753 5.657 26.192 1.00 41.34 88 ASN A C 1
ATOM 693 O O . ASN A 1 88 ? -7.725 6.105 27.335 1.00 41.34 88 ASN A O 1
ATOM 697 N N . THR A 1 89 ? -6.707 5.128 25.527 1.00 41.31 89 THR A N 1
ATOM 698 C CA . THR A 1 89 ? -5.240 5.121 25.785 1.00 41.31 89 THR A CA 1
ATOM 699 C C . THR A 1 89 ? -4.575 4.145 26.795 1.00 41.31 89 THR A C 1
ATOM 701 O O . THR A 1 89 ? -4.560 4.393 27.992 1.00 41.31 89 THR A O 1
ATOM 704 N N . GLU A 1 90 ? -3.825 3.175 26.232 1.00 30.62 90 GLU A N 1
ATOM 705 C CA . GLU A 1 90 ? -2.494 2.638 26.651 1.00 30.62 90 GLU A CA 1
ATOM 706 C C . GLU A 1 90 ? -2.284 1.547 27.752 1.00 30.62 90 GLU A C 1
ATOM 708 O O . GLU A 1 90 ? -3.153 1.240 28.555 1.00 30.62 90 GLU A O 1
ATOM 713 N N . VAL A 1 91 ? -1.100 0.891 27.683 1.00 34.72 91 VAL A N 1
ATOM 714 C CA . VAL A 1 91 ? -0.758 -0.558 27.886 1.00 34.72 91 VAL A CA 1
ATOM 715 C C . VAL A 1 91 ? -0.037 -0.889 29.225 1.00 34.72 91 VAL A C 1
ATOM 717 O O . VAL A 1 91 ? 0.503 0.019 29.854 1.00 34.72 91 VAL A O 1
ATOM 720 N N . PRO A 1 92 ? 0.084 -2.179 29.659 1.00 32.00 92 PRO A N 1
ATOM 721 C CA . PRO A 1 92 ? 1.433 -2.796 29.787 1.00 32.00 92 PRO A CA 1
ATOM 722 C C . PRO A 1 92 ? 1.592 -4.306 29.429 1.00 32.00 92 PRO A C 1
ATOM 724 O O . PRO A 1 92 ? 0.808 -5.177 29.812 1.00 32.00 92 PRO A O 1
ATOM 727 N N . ALA A 1 93 ? 2.729 -4.614 28.787 1.00 42.94 93 ALA A N 1
ATOM 728 C CA . ALA A 1 93 ? 3.177 -5.893 28.215 1.00 42.94 93 ALA A CA 1
ATOM 729 C C . ALA A 1 93 ? 3.855 -6.869 29.211 1.00 42.94 93 ALA A C 1
ATOM 731 O O . ALA A 1 93 ? 5.015 -7.239 29.041 1.00 42.94 93 ALA A O 1
ATOM 732 N N . ARG A 1 94 ? 3.167 -7.295 30.277 1.00 41.41 94 ARG A N 1
ATOM 733 C CA . ARG A 1 94 ? 3.814 -8.058 31.374 1.00 41.41 94 ARG A CA 1
ATOM 734 C C . ARG A 1 94 ? 3.702 -9.591 31.341 1.00 41.41 94 ARG A C 1
ATOM 736 O O . ARG A 1 94 ? 4.305 -10.237 32.187 1.00 41.41 94 ARG A O 1
ATOM 743 N N . ASN A 1 95 ? 3.003 -10.189 30.372 1.00 46.06 95 ASN A N 1
ATOM 744 C CA . ASN A 1 95 ? 2.695 -11.634 30.410 1.00 46.06 95 ASN A CA 1
ATOM 745 C C . ASN A 1 95 ? 3.303 -12.479 29.270 1.00 46.06 95 ASN A C 1
ATOM 747 O O . ASN A 1 95 ? 3.067 -13.683 29.217 1.00 46.06 95 ASN A O 1
ATOM 751 N N . LEU A 1 96 ? 4.122 -11.896 28.390 1.00 40.38 96 LEU A N 1
ATOM 752 C CA . LEU A 1 96 ? 4.716 -12.612 27.248 1.00 40.38 96 LEU A CA 1
ATOM 753 C C . LEU A 1 96 ? 5.736 -13.691 27.675 1.00 40.38 96 LEU A C 1
ATOM 755 O O . LEU A 1 96 ? 5.861 -14.730 27.034 1.00 40.38 96 LEU A O 1
ATOM 759 N N . TYR A 1 97 ? 6.424 -13.482 28.800 1.00 49.19 97 TYR A N 1
ATOM 760 C CA . TYR A 1 97 ? 7.478 -14.383 29.280 1.00 49.19 97 TYR A CA 1
ATOM 761 C C . TYR A 1 97 ? 6.945 -15.753 29.748 1.00 49.19 97 TYR A C 1
ATOM 763 O O . TYR A 1 97 ? 7.568 -16.783 29.502 1.00 49.19 97 TYR A O 1
ATOM 771 N N . ALA A 1 98 ? 5.758 -15.785 30.365 1.00 50.59 98 ALA A N 1
ATOM 772 C CA . ALA A 1 98 ? 5.150 -17.020 30.873 1.00 50.59 98 ALA A CA 1
ATOM 773 C C . ALA A 1 98 ? 4.657 -17.950 29.749 1.00 50.59 98 ALA A C 1
ATOM 775 O O . ALA A 1 98 ? 4.638 -19.169 29.908 1.00 50.59 98 ALA A O 1
ATOM 776 N N . TYR A 1 99 ? 4.295 -17.380 28.599 1.00 43.91 99 TYR A N 1
ATOM 777 C CA . TYR A 1 99 ? 3.846 -18.129 27.428 1.00 43.91 99 TYR A CA 1
ATOM 778 C C . TYR A 1 99 ? 5.020 -18.821 26.712 1.00 43.91 99 TYR A C 1
ATOM 780 O O . TYR A 1 99 ? 4.936 -20.000 26.379 1.00 43.91 99 TYR A O 1
ATOM 788 N N . ILE A 1 100 ? 6.163 -18.135 26.591 1.00 51.69 100 ILE A N 1
ATOM 789 C CA . ILE A 1 100 ? 7.389 -18.687 25.988 1.00 51.69 100 ILE A CA 1
ATOM 790 C C . ILE A 1 100 ? 7.979 -19.826 26.841 1.00 51.69 100 ILE A C 1
ATOM 792 O O . ILE A 1 100 ? 8.441 -20.826 26.291 1.00 51.69 100 ILE A O 1
ATOM 796 N N . GLN A 1 101 ? 7.909 -19.734 28.176 1.00 53.44 101 GLN A N 1
ATOM 797 C CA . GLN A 1 101 ? 8.348 -20.824 29.063 1.00 53.44 101 GLN A CA 1
ATOM 798 C C . GLN A 1 101 ? 7.479 -22.083 28.970 1.00 53.44 101 GLN A C 1
ATOM 800 O O . GLN A 1 101 ? 7.968 -23.178 29.240 1.00 53.44 101 GLN A O 1
ATOM 805 N N . LYS A 1 102 ? 6.205 -21.950 28.585 1.00 52.66 102 LYS A N 1
ATOM 806 C CA . LYS A 1 102 ? 5.305 -23.093 28.393 1.00 52.66 102 LYS A CA 1
ATOM 807 C C . LYS A 1 102 ? 5.620 -23.852 27.098 1.00 52.66 102 LYS A C 1
ATOM 809 O O . LYS A 1 102 ? 5.531 -25.071 27.075 1.00 52.66 102 LYS A O 1
ATOM 814 N N . LEU A 1 103 ? 6.047 -23.139 26.055 1.00 41.72 103 LEU A N 1
ATOM 815 C CA . LEU A 1 103 ? 6.376 -23.702 24.737 1.00 41.72 103 LEU A CA 1
ATOM 816 C C . LEU A 1 103 ? 7.766 -24.367 24.667 1.00 41.72 103 LEU A C 1
ATOM 818 O O . LEU A 1 103 ? 8.046 -25.099 23.723 1.00 41.72 103 LEU A O 1
ATOM 822 N N . THR A 1 104 ? 8.633 -24.136 25.660 1.00 50.50 104 THR A N 1
ATOM 823 C CA . THR A 1 104 ? 9.984 -24.733 25.755 1.00 50.50 104 THR A CA 1
ATOM 824 C C . THR A 1 104 ? 10.039 -26.020 26.586 1.00 50.50 104 THR A C 1
ATOM 826 O O . THR A 1 104 ? 11.101 -26.630 26.698 1.00 50.50 104 THR A O 1
ATOM 829 N N . GLN A 1 105 ? 8.918 -26.453 27.167 1.00 51.84 105 GLN A N 1
ATOM 830 C CA . GLN A 1 105 ? 8.842 -27.707 27.917 1.00 51.84 105 GLN A CA 1
ATOM 831 C C . GLN A 1 105 ? 8.524 -28.879 26.977 1.00 51.84 105 GLN A C 1
ATOM 833 O O . GLN A 1 105 ? 7.754 -28.747 26.025 1.00 51.84 105 GLN A O 1
ATOM 838 N N . ILE A 1 106 ? 9.149 -30.027 27.240 1.00 55.91 106 ILE A N 1
ATOM 839 C CA . ILE A 1 106 ? 8.834 -31.302 26.585 1.00 55.91 106 ILE A CA 1
ATOM 840 C C . ILE A 1 106 ? 7.504 -31.787 27.168 1.00 55.91 106 ILE A C 1
ATOM 842 O O . ILE A 1 106 ? 7.384 -31.916 28.389 1.00 55.91 106 ILE A O 1
ATOM 846 N N . GLU A 1 107 ? 6.498 -32.013 26.323 1.00 50.19 107 GLU A N 1
ATOM 847 C CA . GLU A 1 107 ? 5.206 -32.520 26.786 1.00 50.19 107 GLU A CA 1
ATOM 848 C C . GLU A 1 107 ? 5.330 -33.979 27.244 1.00 50.19 107 GLU A C 1
ATOM 850 O O . GLU A 1 107 ? 5.972 -34.816 26.610 1.00 50.19 107 GLU A O 1
ATOM 855 N N . THR A 1 108 ? 4.708 -34.309 28.377 1.00 45.47 108 THR A N 1
ATOM 856 C CA . THR A 1 108 ? 4.703 -35.672 28.922 1.00 45.47 108 THR A CA 1
ATOM 857 C C . THR A 1 108 ? 4.036 -36.647 27.952 1.00 45.47 108 THR A C 1
ATOM 859 O O . THR A 1 108 ? 2.813 -36.675 27.852 1.00 45.47 108 THR A O 1
ATOM 862 N N . GLY A 1 109 ? 4.848 -37.475 27.290 1.00 58.38 109 GLY A N 1
ATOM 863 C CA . GLY A 1 109 ? 4.408 -38.509 26.345 1.00 58.38 109 GLY A CA 1
ATOM 864 C C . GLY A 1 109 ? 5.069 -38.423 24.965 1.00 58.38 109 GLY A C 1
ATOM 865 O O . GLY A 1 109 ? 5.056 -39.410 24.236 1.00 58.38 109 GLY A O 1
ATOM 866 N N . GLU A 1 110 ? 5.704 -37.297 24.640 1.00 51.06 110 GLU A N 1
ATOM 867 C CA . GLU A 1 110 ? 6.361 -37.031 23.357 1.00 51.06 110 GLU A CA 1
ATOM 868 C C . GLU A 1 110 ? 7.841 -36.671 23.614 1.00 51.06 110 GLU A C 1
ATOM 870 O O . GLU A 1 110 ? 8.159 -35.961 24.563 1.00 51.06 110 GLU A O 1
ATOM 875 N N . ASN A 1 111 ? 8.783 -37.154 22.793 1.00 57.09 111 ASN A N 1
ATOM 876 C CA . ASN A 1 111 ? 10.228 -36.870 22.951 1.00 57.09 111 ASN A CA 1
ATOM 877 C C . ASN A 1 111 ? 10.650 -35.502 22.370 1.00 57.09 111 ASN A C 1
ATOM 879 O O . ASN A 1 111 ? 11.831 -35.281 22.104 1.00 57.09 111 ASN A O 1
ATOM 883 N N . VAL A 1 112 ? 9.694 -34.606 22.132 1.00 53.41 112 VAL A N 1
ATOM 884 C CA . VAL A 1 112 ? 9.881 -33.324 21.444 1.00 53.41 112 VAL A CA 1
ATOM 885 C C . VAL A 1 112 ? 9.179 -32.205 22.212 1.00 53.41 112 VAL A C 1
ATOM 887 O O . VAL A 1 112 ? 8.233 -32.438 22.965 1.00 53.41 112 VAL A O 1
ATOM 890 N N . THR A 1 113 ? 9.670 -30.977 22.070 1.00 61.19 113 THR A N 1
ATOM 891 C CA . THR A 1 113 ? 9.043 -29.805 22.711 1.00 61.19 113 THR A CA 1
ATOM 892 C C . THR A 1 113 ? 7.734 -29.428 22.013 1.00 61.19 113 THR A C 1
ATOM 894 O O . THR A 1 113 ? 7.559 -29.718 20.829 1.00 61.19 113 THR A O 1
ATOM 897 N N . GLY A 1 114 ? 6.827 -28.721 22.701 1.00 48.84 114 GLY A N 1
ATOM 898 C CA . GLY A 1 114 ? 5.603 -28.191 22.072 1.00 48.84 114 GLY A CA 1
ATOM 899 C C . GLY A 1 114 ? 5.878 -27.318 20.833 1.00 48.84 114 GLY A C 1
ATOM 900 O O . GLY A 1 114 ? 5.077 -27.285 19.906 1.00 48.84 114 GLY A O 1
ATOM 901 N N . MET A 1 115 ? 7.061 -26.695 20.770 1.00 42.91 115 MET A N 1
ATOM 902 C CA . MET A 1 115 ? 7.552 -25.917 19.627 1.00 42.91 115 MET A CA 1
ATOM 903 C C . MET A 1 115 ? 7.933 -26.782 18.407 1.00 42.91 115 MET A C 1
ATOM 905 O O . MET A 1 115 ? 7.770 -26.353 17.270 1.00 42.91 115 MET A O 1
ATOM 909 N N . GLU A 1 116 ? 8.405 -28.013 18.619 1.00 44.56 116 GLU A N 1
ATOM 910 C CA . GLU A 1 116 ? 8.755 -28.958 17.543 1.00 44.56 116 GLU A CA 1
ATOM 911 C C . GLU A 1 116 ? 7.522 -29.626 16.918 1.00 44.56 116 GLU A C 1
ATOM 913 O O . GLU A 1 116 ? 7.548 -30.017 15.749 1.00 44.56 116 GLU A O 1
ATOM 918 N N . LEU A 1 117 ? 6.435 -29.747 17.685 1.00 46.34 117 LEU A N 1
ATOM 919 C CA . LEU A 1 117 ? 5.155 -30.282 17.215 1.00 46.34 117 LEU A CA 1
ATOM 920 C C . LEU A 1 117 ? 4.380 -29.271 16.359 1.00 46.34 117 LEU A C 1
ATOM 922 O O . LEU A 1 117 ? 3.665 -29.671 15.441 1.00 46.34 117 LEU A O 1
ATOM 926 N N . GLU A 1 118 ? 4.574 -27.972 16.598 1.00 39.50 118 GLU A N 1
ATOM 927 C CA . GLU A 1 118 ? 3.984 -26.893 15.793 1.00 39.50 118 GLU A CA 1
ATOM 928 C C . GLU A 1 118 ? 4.731 -26.660 14.463 1.00 39.50 118 GLU A C 1
ATOM 930 O O . GLU A 1 118 ? 4.173 -26.109 13.515 1.00 39.50 118 GLU A O 1
ATOM 935 N N . PHE A 1 119 ? 5.983 -27.123 14.358 1.00 38.09 119 PHE A N 1
ATOM 936 C CA . PHE A 1 119 ? 6.906 -26.779 13.273 1.00 38.09 119 PHE A CA 1
ATOM 937 C C . PHE A 1 119 ? 7.223 -27.947 12.323 1.00 38.09 119 PHE A C 1
ATOM 939 O O . PHE A 1 119 ? 8.381 -28.264 12.055 1.00 38.09 119 PHE A O 1
ATOM 946 N N . LYS A 1 120 ? 6.208 -28.594 11.741 1.00 30.08 120 LYS A N 1
ATOM 947 C CA . LYS A 1 120 ? 6.444 -29.472 10.576 1.00 30.08 120 LYS A CA 1
ATOM 948 C C . LYS A 1 120 ? 5.620 -29.091 9.350 1.00 30.08 120 LYS A C 1
ATOM 950 O O . LYS A 1 120 ? 4.510 -29.592 9.179 1.00 30.08 120 LYS A O 1
ATOM 955 N N . PRO A 1 121 ? 6.208 -28.315 8.423 1.00 36.97 121 PRO A N 1
ATOM 956 C CA . PRO A 1 121 ? 5.762 -28.235 7.040 1.00 36.97 121 PRO A CA 1
ATOM 957 C C . PRO A 1 121 ? 6.501 -29.229 6.121 1.00 36.97 121 PRO A C 1
ATOM 959 O O . PRO A 1 121 ? 7.587 -29.735 6.410 1.00 36.97 121 PRO A O 1
ATOM 962 N N . ILE A 1 122 ? 5.860 -29.514 4.987 1.00 33.12 122 ILE A N 1
ATOM 963 C CA . ILE A 1 122 ? 6.254 -30.458 3.931 1.00 33.12 122 ILE A CA 1
ATOM 964 C C . ILE A 1 122 ? 7.462 -29.921 3.123 1.00 33.12 122 ILE A C 1
ATOM 966 O O . ILE A 1 122 ? 7.626 -28.721 2.946 1.00 33.12 122 ILE A O 1
ATOM 970 N N . ARG A 1 123 ? 8.317 -30.840 2.644 1.00 32.97 123 ARG A N 1
ATOM 971 C CA . ARG A 1 123 ? 9.676 -30.624 2.090 1.00 32.97 123 ARG A CA 1
ATOM 972 C C . ARG A 1 123 ? 9.786 -29.642 0.906 1.00 32.97 123 ARG A C 1
ATOM 974 O O . ARG A 1 123 ? 9.008 -29.735 -0.039 1.00 32.97 123 ARG A O 1
ATOM 981 N N . GLY A 1 124 ? 10.880 -28.863 0.885 1.00 47.53 124 GLY A N 1
ATOM 982 C CA . GLY A 1 124 ? 11.353 -28.107 -0.288 1.00 47.53 124 GLY A CA 1
ATOM 983 C C . GLY A 1 124 ? 12.675 -27.356 -0.076 1.00 47.53 124 GLY A C 1
ATOM 984 O O . GLY A 1 124 ? 13.690 -27.763 -0.625 1.00 47.53 124 GLY A O 1
ATOM 985 N N . VAL A 1 125 ? 12.675 -26.307 0.748 1.00 50.75 125 VAL A N 1
ATOM 986 C CA . VAL A 1 125 ? 13.837 -25.574 1.298 1.00 50.75 125 VAL A CA 1
ATOM 987 C C . VAL A 1 125 ? 13.334 -24.926 2.595 1.00 50.75 125 VAL A C 1
ATOM 989 O O . VAL A 1 125 ? 12.291 -24.273 2.576 1.00 50.75 125 VAL A O 1
ATOM 992 N N . GLU A 1 126 ? 14.006 -25.144 3.723 1.00 50.97 126 GLU A N 1
ATOM 993 C CA . GLU A 1 126 ? 13.578 -24.639 5.039 1.00 50.97 126 GLU A CA 1
ATOM 994 C C . GLU A 1 126 ? 13.509 -23.096 5.041 1.00 50.97 126 GLU A C 1
ATOM 996 O O . GLU A 1 126 ? 14.463 -22.437 4.630 1.00 50.97 126 GLU A O 1
ATOM 1001 N N . GLY A 1 127 ? 12.362 -22.519 5.427 1.00 54.41 127 GLY A N 1
ATOM 1002 C CA . GLY A 1 127 ? 12.120 -21.066 5.450 1.00 54.41 127 GLY A CA 1
ATOM 1003 C C . GLY A 1 127 ? 11.808 -20.399 4.100 1.00 54.41 127 GLY A C 1
ATOM 1004 O O . GLY A 1 127 ? 11.655 -19.181 4.054 1.00 54.41 127 GLY A O 1
ATOM 1005 N N . SER A 1 128 ? 11.697 -21.159 3.001 1.00 57.06 128 SER A N 1
ATOM 1006 C CA . SER A 1 128 ? 11.377 -20.611 1.663 1.00 57.06 128 SER A CA 1
ATOM 1007 C C . SER A 1 128 ? 9.912 -20.184 1.468 1.00 57.06 128 SER A C 1
ATOM 1009 O O . SER A 1 128 ? 9.570 -19.569 0.457 1.00 57.06 128 SER A O 1
ATOM 1011 N N . ASP A 1 129 ? 9.041 -20.498 2.423 1.00 59.50 129 ASP A N 1
ATOM 1012 C CA . ASP A 1 129 ? 7.644 -20.067 2.484 1.00 59.50 129 ASP A CA 1
ATOM 1013 C C . ASP A 1 129 ? 7.472 -18.681 3.127 1.00 59.50 129 ASP A C 1
ATOM 1015 O O . ASP A 1 129 ? 6.406 -18.073 3.015 1.00 59.50 129 ASP A O 1
ATOM 1019 N N . TYR A 1 130 ? 8.516 -18.156 3.776 1.00 69.94 130 TYR A N 1
ATOM 1020 C CA . TYR A 1 130 ? 8.458 -16.872 4.456 1.00 69.94 130 TYR A CA 1
ATOM 1021 C C . TYR A 1 130 ? 8.858 -15.704 3.550 1.00 69.94 130 TYR A C 1
ATOM 1023 O O . TYR A 1 130 ? 9.935 -15.666 2.962 1.00 69.94 130 TYR A O 1
ATOM 1031 N N . ILE A 1 131 ? 8.020 -14.670 3.547 1.00 78.44 131 ILE A N 1
ATOM 1032 C CA . ILE A 1 131 ? 8.368 -13.318 3.115 1.00 78.44 131 ILE A CA 1
ATOM 1033 C C . ILE A 1 131 ? 7.768 -12.327 4.117 1.00 78.44 131 ILE A C 1
ATOM 1035 O O . ILE A 1 131 ? 6.660 -12.533 4.612 1.00 78.44 131 ILE A O 1
ATOM 1039 N N . ASN A 1 132 ? 8.483 -11.241 4.438 1.00 88.31 132 ASN A N 1
ATOM 1040 C CA . ASN A 1 132 ? 7.985 -10.209 5.357 1.00 88.31 132 ASN A CA 1
ATOM 1041 C C . ASN A 1 132 ? 6.925 -9.326 4.681 1.00 88.31 132 ASN A C 1
ATOM 1043 O O . ASN A 1 132 ? 7.168 -8.165 4.333 1.00 88.31 132 ASN A O 1
ATOM 1047 N N . ALA A 1 133 ? 5.742 -9.903 4.528 1.00 92.62 133 ALA A N 1
ATOM 1048 C CA . ALA A 1 133 ? 4.572 -9.299 3.934 1.00 92.62 133 ALA A CA 1
ATOM 1049 C C . ALA A 1 133 ? 3.319 -9.690 4.724 1.00 92.62 133 ALA A C 1
ATOM 1051 O O . ALA A 1 133 ? 3.266 -10.727 5.382 1.00 92.62 133 ALA A O 1
ATOM 1052 N N . SER A 1 134 ? 2.296 -8.847 4.677 1.00 91.94 134 SER A N 1
ATOM 1053 C CA . SER A 1 134 ? 1.024 -9.091 5.353 1.00 91.94 134 SER A CA 1
ATOM 1054 C C . SER A 1 134 ? -0.113 -8.734 4.410 1.00 91.94 134 SER A C 1
ATOM 1056 O O . SER A 1 134 ? -0.093 -7.665 3.797 1.00 91.94 134 SER A O 1
ATOM 1058 N N . PHE A 1 135 ? -1.105 -9.614 4.293 1.00 97.69 135 PHE A N 1
ATOM 1059 C CA . PHE A 1 135 ? -2.358 -9.250 3.642 1.00 97.69 135 PHE A CA 1
ATOM 1060 C C . PHE A 1 135 ? -3.085 -8.208 4.477 1.00 97.69 135 PHE A C 1
ATOM 1062 O O . PHE A 1 135 ? -3.167 -8.338 5.696 1.00 97.69 135 PHE A O 1
ATOM 1069 N N . ILE A 1 136 ? -3.622 -7.204 3.797 1.00 96.75 136 ILE A N 1
ATOM 1070 C CA . ILE A 1 136 ? -4.359 -6.113 4.411 1.00 96.75 136 ILE A CA 1
ATOM 1071 C C . ILE A 1 136 ? -5.703 -5.970 3.707 1.00 96.75 136 ILE A C 1
ATOM 1073 O O . ILE A 1 136 ? -5.780 -5.976 2.473 1.00 96.75 136 ILE A O 1
ATOM 1077 N N . ASP A 1 137 ? -6.759 -5.830 4.494 1.00 97.12 137 ASP A N 1
ATOM 1078 C CA . ASP A 1 137 ? -8.104 -5.614 3.985 1.00 97.12 137 ASP A CA 1
ATOM 1079 C C . ASP A 1 137 ? -8.256 -4.180 3.472 1.00 97.12 137 ASP A C 1
ATOM 1081 O O . ASP A 1 137 ? -7.713 -3.226 4.029 1.00 97.12 137 ASP A O 1
ATOM 1085 N N . GLY A 1 138 ? -8.981 -4.036 2.367 1.00 95.75 138 GLY A N 1
ATOM 1086 C CA . GLY A 1 138 ? -9.396 -2.740 1.849 1.00 95.75 138 GLY A CA 1
ATOM 1087 C C . GLY A 1 138 ? -10.814 -2.403 2.276 1.00 95.75 138 GLY A C 1
ATOM 1088 O O . GLY A 1 138 ? -11.446 -3.127 3.038 1.00 95.75 138 GLY A O 1
ATOM 1089 N N . TYR A 1 139 ? -11.338 -1.309 1.732 1.00 94.06 139 TYR A N 1
ATOM 1090 C CA . TYR A 1 139 ? -12.697 -0.875 2.040 1.00 94.06 139 TYR A CA 1
ATOM 1091 C C . TYR A 1 139 ? -13.760 -1.874 1.547 1.00 94.06 139 TYR A C 1
ATOM 1093 O O . TYR A 1 139 ? -14.697 -2.193 2.272 1.00 94.06 139 TYR A O 1
ATOM 1101 N N . ARG A 1 140 ? -13.602 -2.406 0.326 1.00 92.56 140 ARG A N 1
ATOM 1102 C CA . ARG A 1 140 ? -14.594 -3.302 -0.304 1.00 92.56 140 ARG A CA 1
ATOM 1103 C C . ARG A 1 140 ? -14.284 -4.786 -0.201 1.00 92.56 140 ARG A C 1
ATOM 1105 O O . ARG A 1 140 ? -15.194 -5.603 -0.313 1.00 92.56 140 ARG A O 1
ATOM 1112 N N . GLN A 1 141 ? -13.009 -5.137 -0.081 1.00 91.88 141 GLN A N 1
ATOM 1113 C CA . GLN A 1 141 ? -12.555 -6.515 -0.213 1.00 91.88 141 GLN A CA 1
ATOM 1114 C C . GLN A 1 141 ? -11.489 -6.843 0.822 1.00 91.88 141 GLN A C 1
ATOM 1116 O O . GLN A 1 141 ? -10.606 -6.032 1.110 1.00 91.88 141 GLN A O 1
ATOM 1121 N N . GLN A 1 142 ? -11.554 -8.063 1.344 1.00 94.81 142 GLN A N 1
ATOM 1122 C CA . GLN A 1 142 ? -10.465 -8.607 2.139 1.00 94.81 142 GLN A CA 1
ATOM 1123 C C . GLN A 1 142 ? -9.241 -8.848 1.263 1.00 94.81 142 GLN A C 1
ATOM 1125 O O . GLN A 1 142 ? -9.374 -9.095 0.063 1.00 94.81 142 GLN A O 1
ATOM 1130 N N . LYS A 1 143 ? -8.050 -8.798 1.867 1.00 96.25 143 LYS A N 1
ATOM 1131 C CA . LYS A 1 143 ? -6.776 -9.012 1.163 1.00 96.25 143 LYS A CA 1
ATOM 1132 C C . LYS A 1 143 ? -6.622 -8.106 -0.069 1.00 96.25 143 LYS A C 1
ATOM 1134 O O . LYS A 1 143 ? -6.087 -8.527 -1.089 1.00 96.25 143 LYS A O 1
ATOM 1139 N N . ALA A 1 144 ? -7.106 -6.865 0.009 1.00 97.94 144 ALA A N 1
ATOM 1140 C CA . ALA A 1 144 ? -7.007 -5.897 -1.083 1.00 97.94 144 ALA A CA 1
ATOM 1141 C C . ALA A 1 144 ? -5.569 -5.427 -1.328 1.00 97.94 144 ALA A C 1
ATOM 1143 O O . ALA A 1 144 ? -5.237 -5.009 -2.439 1.00 97.94 144 ALA A O 1
ATOM 1144 N N . TYR A 1 145 ? -4.729 -5.489 -0.296 1.00 98.75 145 TYR A N 1
ATOM 1145 C CA . TYR A 1 145 ? -3.332 -5.096 -0.367 1.00 98.75 145 TYR A CA 1
ATOM 1146 C C . TYR A 1 145 ? -2.425 -6.176 0.211 1.00 98.75 145 TYR A C 1
ATOM 1148 O O . TYR A 1 145 ? -2.828 -6.984 1.050 1.00 98.75 145 TYR A O 1
ATOM 1156 N N . ILE A 1 146 ? -1.166 -6.130 -0.205 1.00 98.75 146 ILE A N 1
ATOM 1157 C CA . ILE A 1 146 ? -0.056 -6.793 0.472 1.00 98.75 146 ILE A CA 1
ATOM 1158 C C . ILE A 1 146 ? 0.879 -5.691 0.967 1.00 98.75 146 ILE A C 1
ATOM 1160 O O . ILE A 1 146 ? 1.533 -5.033 0.159 1.00 98.75 146 ILE A O 1
ATOM 1164 N N . ALA A 1 147 ? 0.945 -5.471 2.279 1.00 98.50 147 ALA A N 1
ATOM 1165 C CA . ALA A 1 147 ? 1.912 -4.560 2.883 1.00 98.50 147 ALA A CA 1
ATOM 1166 C C . ALA A 1 147 ? 3.217 -5.312 3.157 1.00 98.50 147 ALA A C 1
ATOM 1168 O O . ALA A 1 147 ? 3.235 -6.254 3.947 1.00 98.50 147 ALA A O 1
ATOM 1169 N N . THR A 1 148 ? 4.308 -4.901 2.515 1.00 98.25 148 THR A N 1
ATOM 1170 C CA . THR A 1 148 ? 5.606 -5.591 2.589 1.00 98.25 148 THR A CA 1
ATOM 1171 C C . THR A 1 148 ? 6.754 -4.609 2.779 1.00 98.25 148 THR A C 1
ATOM 1173 O O . THR A 1 148 ? 6.634 -3.418 2.477 1.00 98.25 148 THR A O 1
ATOM 1176 N N . GLN A 1 149 ? 7.877 -5.092 3.308 1.00 94.88 149 GLN A N 1
ATOM 1177 C CA . GLN A 1 149 ? 9.115 -4.315 3.320 1.00 94.88 149 GLN A CA 1
ATOM 1178 C C . GLN A 1 149 ? 9.626 -4.061 1.893 1.00 94.88 149 GLN A C 1
ATOM 1180 O O . GLN A 1 149 ? 9.296 -4.806 0.966 1.00 94.88 149 GLN A O 1
ATOM 1185 N N . GLY A 1 150 ? 10.448 -3.022 1.733 1.00 97.38 150 GLY A N 1
ATOM 1186 C CA . GLY A 1 150 ? 11.238 -2.838 0.522 1.00 97.38 150 GLY A CA 1
ATOM 1187 C C . GLY A 1 150 ? 12.130 -4.067 0.315 1.00 97.38 150 GLY A C 1
ATOM 1188 O O . GLY A 1 150 ? 12.766 -4.502 1.284 1.00 97.38 150 GLY A O 1
ATOM 1189 N N . PRO A 1 151 ? 12.157 -4.668 -0.888 1.00 97.69 151 PRO A N 1
ATOM 1190 C CA . PRO A 1 151 ? 12.975 -5.849 -1.129 1.00 97.69 151 PRO A CA 1
ATOM 1191 C C . PRO A 1 151 ? 14.448 -5.618 -0.791 1.00 97.69 151 PRO A C 1
ATOM 1193 O O . PRO A 1 151 ? 14.991 -4.533 -1.016 1.00 97.69 151 PRO A O 1
ATOM 1196 N N . LEU A 1 152 ? 15.076 -6.660 -0.253 1.00 93.88 152 LEU A N 1
ATOM 1197 C CA . LEU A 1 152 ? 16.522 -6.761 -0.084 1.00 93.88 152 LEU A CA 1
ATOM 1198 C C . LEU A 1 152 ? 17.102 -7.500 -1.294 1.00 93.88 152 LEU A C 1
ATOM 1200 O O . LEU A 1 152 ? 16.353 -8.087 -2.083 1.00 93.88 152 LEU A O 1
ATOM 1204 N N . ALA A 1 153 ? 18.424 -7.500 -1.444 1.00 94.44 153 ALA A N 1
ATOM 1205 C CA . ALA A 1 153 ? 19.064 -8.283 -2.498 1.00 94.44 153 ALA A CA 1
ATOM 1206 C C . ALA A 1 153 ? 18.691 -9.772 -2.372 1.00 94.44 153 ALA A C 1
ATOM 1208 O O . ALA A 1 153 ? 18.316 -10.406 -3.355 1.00 94.44 153 ALA A O 1
ATOM 1209 N N . GLU A 1 154 ? 18.679 -10.288 -1.142 1.00 90.50 154 GLU A N 1
ATOM 1210 C CA . GLU A 1 154 ? 18.420 -11.691 -0.814 1.00 90.50 154 GLU A CA 1
ATOM 1211 C C . GLU A 1 154 ? 16.940 -12.072 -0.942 1.00 90.50 154 GLU A C 1
ATOM 1213 O O . GLU A 1 154 ? 16.632 -13.232 -1.181 1.00 90.50 154 GLU A O 1
ATOM 1218 N N . THR A 1 155 ? 16.021 -11.108 -0.817 1.00 87.75 155 THR A N 1
ATOM 1219 C CA . THR A 1 155 ? 14.565 -11.354 -0.874 1.00 87.75 155 THR A CA 1
ATOM 1220 C C . THR A 1 155 ? 13.925 -10.894 -2.182 1.00 87.75 155 THR A C 1
ATOM 1222 O O . THR A 1 155 ? 12.704 -10.932 -2.334 1.00 87.75 155 THR A O 1
ATOM 1225 N N . THR A 1 156 ? 14.730 -10.450 -3.153 1.00 96.00 156 THR A N 1
ATOM 1226 C CA . THR A 1 156 ? 14.240 -9.984 -4.459 1.00 96.00 156 THR A CA 1
ATOM 1227 C C . THR A 1 156 ? 13.550 -11.111 -5.236 1.00 96.00 156 THR A C 1
ATOM 1229 O O . THR A 1 156 ? 12.510 -10.877 -5.851 1.00 96.00 156 THR A O 1
ATOM 1232 N N . GLU A 1 157 ? 14.075 -12.338 -5.189 1.00 91.75 157 GLU A N 1
ATOM 1233 C CA . GLU A 1 157 ? 13.438 -13.484 -5.853 1.00 91.75 157 GLU A CA 1
ATOM 1234 C C . GLU A 1 157 ? 12.106 -13.862 -5.194 1.00 91.75 157 GLU A C 1
ATOM 1236 O O . GLU A 1 157 ? 11.103 -14.052 -5.887 1.00 91.75 157 GLU A O 1
ATOM 1241 N N . ASP A 1 158 ? 12.070 -13.885 -3.859 1.00 86.88 158 ASP A N 1
ATOM 1242 C CA . ASP A 1 158 ? 10.855 -14.163 -3.089 1.00 86.88 158 ASP A CA 1
ATOM 1243 C C . ASP A 1 158 ? 9.777 -13.105 -3.337 1.00 86.88 158 ASP A C 1
ATOM 1245 O O . ASP A 1 158 ? 8.594 -13.429 -3.423 1.00 86.88 158 ASP A O 1
ATOM 1249 N N . PHE A 1 159 ? 10.174 -11.842 -3.517 1.00 97.44 159 PHE A N 1
ATOM 1250 C CA . PHE A 1 159 ? 9.254 -10.761 -3.847 1.00 97.44 159 PHE A CA 1
ATOM 1251 C C . PHE A 1 159 ? 8.549 -11.003 -5.187 1.00 97.44 159 PHE A C 1
ATOM 1253 O O . PHE A 1 159 ? 7.322 -10.930 -5.250 1.00 97.44 159 PHE A O 1
ATOM 1260 N N . TRP A 1 160 ? 9.283 -11.349 -6.250 1.00 97.69 160 TRP A N 1
ATOM 1261 C CA . TRP A 1 160 ? 8.669 -11.670 -7.545 1.00 97.69 160 TRP A CA 1
ATOM 1262 C C . TRP A 1 160 ? 7.807 -12.935 -7.488 1.00 97.69 160 TRP A C 1
ATOM 1264 O O . TRP A 1 160 ? 6.727 -12.955 -8.084 1.00 97.69 160 TRP A O 1
ATOM 1274 N N . ARG A 1 161 ? 8.230 -13.950 -6.721 1.00 90.25 161 ARG A N 1
ATOM 1275 C CA . ARG A 1 161 ? 7.417 -15.145 -6.456 1.00 90.25 161 ARG A CA 1
ATOM 1276 C C . ARG A 1 161 ? 6.097 -14.786 -5.774 1.00 90.25 161 ARG A C 1
ATOM 1278 O O . ARG A 1 161 ? 5.046 -15.182 -6.270 1.00 90.25 161 ARG A O 1
ATOM 1285 N N . MET A 1 162 ? 6.135 -13.965 -4.725 1.00 96.81 162 MET A N 1
ATOM 1286 C CA . MET A 1 162 ? 4.950 -13.483 -4.009 1.00 96.81 162 MET A CA 1
ATOM 1287 C C . MET A 1 162 ? 3.983 -12.739 -4.940 1.00 96.81 162 MET A C 1
ATOM 1289 O O . MET A 1 162 ? 2.775 -12.981 -4.890 1.00 96.81 162 MET A O 1
ATOM 1293 N N . LEU A 1 163 ? 4.491 -11.851 -5.806 1.00 98.25 163 LEU A N 1
ATOM 1294 C CA . LEU A 1 163 ? 3.649 -11.143 -6.775 1.00 98.25 163 LEU A CA 1
ATOM 1295 C C . LEU A 1 163 ? 2.928 -12.120 -7.709 1.00 98.25 163 LEU A C 1
ATOM 1297 O O . LEU A 1 163 ? 1.724 -11.995 -7.940 1.00 98.25 163 LEU A O 1
ATOM 1301 N N . TRP A 1 164 ? 3.648 -13.119 -8.219 1.00 94.88 164 TRP A N 1
ATOM 1302 C CA . TRP A 1 164 ? 3.083 -14.112 -9.122 1.00 94.88 164 TRP A CA 1
ATOM 1303 C C . TRP A 1 164 ? 2.058 -15.023 -8.435 1.00 94.88 164 TRP A C 1
ATOM 1305 O O . TRP A 1 164 ? 0.937 -15.174 -8.928 1.00 94.88 164 TRP A O 1
ATOM 1315 N N . GLU A 1 165 ? 2.407 -15.613 -7.294 1.00 88.94 165 GLU A N 1
ATOM 1316 C CA . GLU A 1 165 ? 1.563 -16.575 -6.572 1.00 88.94 165 GLU A CA 1
ATOM 1317 C C . GLU A 1 165 ? 0.273 -15.946 -6.043 1.00 88.94 165 GLU A C 1
ATOM 1319 O O . GLU A 1 165 ? -0.777 -16.589 -6.040 1.00 88.94 165 GLU A O 1
ATOM 1324 N N . HIS A 1 166 ? 0.318 -14.667 -5.666 1.00 91.94 166 HIS A N 1
ATOM 1325 C CA . HIS A 1 166 ? -0.852 -13.934 -5.185 1.00 91.94 166 HIS A CA 1
ATOM 1326 C C . HIS A 1 166 ? -1.522 -13.062 -6.245 1.00 91.94 166 HIS A C 1
ATOM 1328 O O . HIS A 1 166 ? -2.395 -12.268 -5.908 1.00 91.94 166 HIS A O 1
ATOM 1334 N N . ASN A 1 167 ? -1.156 -13.225 -7.521 1.00 96.62 167 ASN A N 1
ATOM 1335 C CA . ASN A 1 167 ? -1.733 -12.482 -8.643 1.00 96.62 167 ASN A CA 1
ATOM 1336 C C . ASN A 1 167 ? -1.656 -10.945 -8.479 1.00 96.62 167 ASN A C 1
ATOM 1338 O O . ASN A 1 167 ? -2.523 -10.217 -8.955 1.00 96.62 167 ASN A O 1
ATOM 1342 N N . SER A 1 168 ? -0.627 -10.442 -7.794 1.00 98.25 168 SER A N 1
ATOM 1343 C CA . SER A 1 168 ? -0.388 -9.010 -7.607 1.00 98.25 168 SER A CA 1
ATOM 1344 C C . SER A 1 168 ? 0.346 -8.437 -8.814 1.00 98.25 168 SER A C 1
ATOM 1346 O O . SER A 1 168 ? 1.528 -8.701 -9.038 1.00 98.25 168 SER A O 1
ATOM 1348 N N . THR A 1 169 ? -0.363 -7.646 -9.610 1.00 98.62 169 THR A N 1
ATOM 1349 C CA . THR A 1 169 ? 0.160 -7.018 -10.833 1.00 98.62 169 THR A CA 1
ATOM 1350 C C . THR A 1 169 ? 0.343 -5.510 -10.698 1.00 98.62 169 THR A C 1
ATOM 1352 O O . THR A 1 169 ? 0.836 -4.870 -11.626 1.00 98.62 169 THR A O 1
ATOM 1355 N N . ILE A 1 170 ? -0.016 -4.931 -9.550 1.00 98.81 170 ILE A N 1
ATOM 1356 C CA . ILE A 1 170 ? 0.193 -3.517 -9.233 1.00 98.81 170 ILE A CA 1
ATOM 1357 C C . ILE A 1 170 ? 1.095 -3.425 -8.003 1.00 98.81 170 ILE A C 1
ATOM 1359 O O . ILE A 1 170 ? 0.742 -3.895 -6.921 1.00 98.81 170 ILE A O 1
ATOM 1363 N N . VAL A 1 171 ? 2.251 -2.787 -8.167 1.00 98.88 171 VAL A N 1
ATOM 1364 C CA . VAL A 1 171 ? 3.231 -2.547 -7.106 1.00 98.88 171 VAL A CA 1
ATOM 1365 C C . VAL A 1 171 ? 3.303 -1.053 -6.814 1.00 98.88 171 VAL A C 1
ATOM 1367 O O . VAL A 1 171 ? 3.439 -0.250 -7.729 1.00 98.88 171 VAL A O 1
ATOM 1370 N N . VAL A 1 172 ? 3.259 -0.670 -5.543 1.00 98.94 172 VAL A N 1
ATOM 1371 C CA . VAL A 1 172 ? 3.402 0.711 -5.076 1.00 98.94 172 VAL A CA 1
ATOM 1372 C C . VAL A 1 172 ? 4.653 0.814 -4.210 1.00 98.94 172 VAL A C 1
ATOM 1374 O O . VAL A 1 172 ? 4.739 0.202 -3.147 1.00 98.94 172 VAL A O 1
ATOM 1377 N N . MET A 1 173 ? 5.622 1.606 -4.660 1.00 98.81 173 MET A N 1
ATOM 1378 C CA . MET A 1 173 ? 6.890 1.877 -3.992 1.00 98.81 173 MET A CA 1
ATOM 1379 C C . MET A 1 173 ? 6.890 3.302 -3.436 1.00 98.81 173 MET A C 1
ATOM 1381 O O . MET A 1 173 ? 6.789 4.273 -4.178 1.00 98.81 173 MET A O 1
ATOM 1385 N N . LEU A 1 174 ? 7.030 3.439 -2.118 1.00 98.69 174 LEU A N 1
ATOM 1386 C CA . LEU A 1 174 ? 6.902 4.722 -1.410 1.00 98.69 174 LEU A CA 1
ATOM 1387 C C . LEU A 1 174 ? 8.243 5.228 -0.859 1.00 98.69 174 LEU A C 1
ATOM 1389 O O . LEU A 1 174 ? 8.305 5.859 0.198 1.00 98.69 174 LEU A O 1
ATOM 1393 N N . THR A 1 175 ? 9.347 4.888 -1.518 1.00 97.44 175 THR A N 1
ATOM 1394 C CA . THR A 1 175 ? 10.697 5.304 -1.124 1.00 97.44 175 THR A CA 1
ATOM 1395 C C . THR A 1 175 ? 11.602 5.413 -2.344 1.00 97.44 175 THR A C 1
ATOM 1397 O O . THR A 1 175 ? 11.377 4.761 -3.369 1.00 97.44 175 THR A O 1
ATOM 1400 N N . LYS A 1 176 ? 12.641 6.241 -2.242 1.00 98.00 176 LYS A N 1
ATOM 1401 C CA . LYS A 1 176 ? 13.790 6.161 -3.152 1.00 98.00 176 LYS A CA 1
ATOM 1402 C C . LYS A 1 176 ? 14.638 4.942 -2.774 1.00 98.00 176 LYS A C 1
ATOM 1404 O O . LYS A 1 176 ? 14.533 4.431 -1.666 1.00 98.00 176 LYS A O 1
ATOM 1409 N N . LEU A 1 177 ? 15.521 4.490 -3.665 1.00 97.62 177 LEU A N 1
ATOM 1410 C CA . LEU A 1 177 ? 16.461 3.405 -3.333 1.00 97.62 177 LEU A CA 1
ATOM 1411 C C . LEU A 1 177 ? 17.348 3.776 -2.133 1.00 97.62 177 LEU A C 1
ATOM 1413 O O . LEU A 1 177 ? 17.634 2.942 -1.273 1.00 97.62 177 LEU A O 1
ATOM 1417 N N . ARG A 1 178 ? 17.745 5.052 -2.047 1.00 96.94 178 ARG A N 1
ATOM 1418 C CA . ARG A 1 178 ? 18.532 5.614 -0.947 1.00 96.94 178 ARG A CA 1
ATOM 1419 C C . ARG A 1 178 ? 17.942 6.945 -0.494 1.00 96.94 178 ARG A C 1
ATOM 1421 O O . ARG A 1 178 ? 17.556 7.759 -1.327 1.00 96.94 178 ARG A O 1
ATOM 1428 N N . GLU A 1 179 ? 17.917 7.167 0.814 1.00 93.81 179 GLU A N 1
ATOM 1429 C CA . GLU A 1 179 ? 17.481 8.414 1.458 1.00 93.81 179 GLU A CA 1
ATOM 1430 C C . GLU A 1 179 ? 18.405 8.689 2.649 1.00 93.81 179 GLU A C 1
ATOM 1432 O O . GLU A 1 179 ? 18.787 7.756 3.364 1.00 93.81 179 GLU A O 1
ATOM 1437 N N . MET A 1 180 ? 18.792 9.948 2.873 1.00 92.00 180 MET A N 1
ATOM 1438 C CA . MET A 1 180 ? 19.750 10.339 3.918 1.00 92.00 180 MET A CA 1
ATOM 1439 C C . MET A 1 180 ? 21.048 9.502 3.885 1.00 92.00 180 MET A C 1
ATOM 1441 O O . MET A 1 180 ? 21.581 9.098 4.920 1.00 92.00 180 MET A O 1
ATOM 1445 N N . GLY A 1 181 ? 21.521 9.158 2.680 1.00 90.81 181 GLY A N 1
ATOM 1446 C CA . GLY A 1 181 ? 22.723 8.344 2.448 1.00 90.81 181 GLY A CA 1
ATOM 1447 C C . GLY A 1 181 ? 22.581 6.840 2.733 1.00 90.81 181 GLY A C 1
ATOM 1448 O O . GLY A 1 181 ? 23.490 6.072 2.399 1.00 90.81 181 GLY A O 1
ATOM 1449 N N . ARG A 1 182 ? 21.450 6.390 3.290 1.00 93.00 182 ARG A N 1
ATOM 1450 C CA . ARG A 1 182 ? 21.194 4.987 3.649 1.00 93.00 182 ARG A CA 1
ATOM 1451 C C . ARG A 1 182 ? 20.324 4.304 2.607 1.00 93.00 182 ARG A C 1
ATOM 1453 O O . ARG A 1 182 ? 19.410 4.918 2.063 1.00 93.00 182 ARG A O 1
ATOM 1460 N N . GLU A 1 183 ? 20.599 3.032 2.356 1.00 94.56 183 GLU A N 1
ATOM 1461 C CA . GLU A 1 183 ? 19.730 2.199 1.530 1.00 94.56 183 GLU A CA 1
ATOM 1462 C C . GLU A 1 183 ? 18.373 1.999 2.215 1.00 94.56 183 GLU A C 1
ATOM 1464 O O . GLU A 1 183 ? 18.293 1.798 3.430 1.00 94.56 183 GLU A O 1
ATOM 1469 N N . LYS A 1 184 ? 17.302 2.126 1.433 1.00 96.31 184 LYS A N 1
ATOM 1470 C CA . LYS A 1 184 ? 15.916 1.927 1.871 1.00 96.31 184 LYS A CA 1
ATOM 1471 C C . LYS A 1 184 ? 15.257 0.744 1.181 1.00 96.31 184 LYS A C 1
ATOM 1473 O O . LYS A 1 184 ? 14.368 0.143 1.778 1.00 96.31 184 LYS A O 1
ATOM 1478 N N . CYS A 1 185 ? 15.679 0.456 -0.046 1.00 97.81 185 CYS A N 1
ATOM 1479 C CA . CYS A 1 185 ? 15.167 -0.609 -0.891 1.00 97.81 185 CYS A CA 1
ATOM 1480 C C . CYS A 1 185 ? 16.261 -0.998 -1.892 1.00 97.81 185 CYS A C 1
ATOM 1482 O O . CYS A 1 185 ? 16.839 -0.114 -2.530 1.00 97.81 185 CYS A O 1
ATOM 1484 N N . HIS A 1 186 ? 16.504 -2.296 -2.064 1.00 97.94 186 HIS A N 1
ATOM 1485 C CA . HIS A 1 186 ? 17.308 -2.806 -3.169 1.00 97.94 186 HIS A CA 1
ATOM 1486 C C . HIS A 1 186 ? 16.557 -2.594 -4.493 1.00 97.94 186 HIS A C 1
ATOM 1488 O O . HIS A 1 186 ? 15.322 -2.629 -4.532 1.00 97.94 186 HIS A O 1
ATOM 1494 N N . GLN A 1 187 ? 17.277 -2.376 -5.596 1.00 98.50 187 GLN A N 1
ATOM 1495 C CA . GLN A 1 187 ? 16.649 -2.289 -6.912 1.00 98.50 187 GLN A CA 1
ATOM 1496 C C . GLN A 1 187 ? 16.269 -3.695 -7.395 1.00 98.50 187 GLN A C 1
ATOM 1498 O O . GLN A 1 187 ? 17.047 -4.391 -8.037 1.00 98.50 187 GLN A O 1
ATOM 1503 N N . TYR A 1 188 ? 15.042 -4.107 -7.086 1.00 98.56 188 TYR A N 1
ATOM 1504 C CA . TYR A 1 188 ? 14.511 -5.434 -7.414 1.00 98.56 188 TYR A CA 1
ATOM 1505 C C . TYR A 1 188 ? 13.996 -5.566 -8.855 1.00 98.56 188 TYR A C 1
ATOM 1507 O O . TYR A 1 188 ? 13.415 -6.592 -9.194 1.00 98.56 188 TYR A O 1
ATOM 1515 N N . TRP A 1 189 ? 14.161 -4.543 -9.700 1.00 98.75 189 TRP A N 1
ATOM 1516 C CA . TRP A 1 189 ? 13.666 -4.537 -11.078 1.00 98.75 189 TRP A CA 1
ATOM 1517 C C . TRP A 1 189 ? 14.781 -4.260 -12.104 1.00 98.75 189 TRP A C 1
ATOM 1519 O O . TRP A 1 189 ? 15.720 -3.504 -11.817 1.00 98.75 189 TRP A O 1
ATOM 1529 N N . PRO A 1 190 ? 14.669 -4.825 -13.320 1.00 98.12 190 PRO A N 1
ATOM 1530 C CA . PRO A 1 190 ? 15.562 -4.512 -14.429 1.00 98.12 190 PRO A CA 1
ATOM 1531 C C . PRO A 1 190 ? 15.257 -3.137 -15.031 1.00 98.12 190 PRO A C 1
ATOM 1533 O O . PRO A 1 190 ? 14.095 -2.756 -15.145 1.00 98.12 190 PRO A O 1
ATOM 1536 N N . ALA A 1 191 ? 16.296 -2.415 -15.460 1.00 94.50 191 ALA A N 1
ATOM 1537 C CA . ALA A 1 191 ? 16.154 -1.123 -16.141 1.00 94.50 191 ALA A CA 1
ATOM 1538 C C . ALA A 1 191 ? 16.349 -1.236 -17.664 1.00 94.50 191 ALA A C 1
ATOM 1540 O O . ALA A 1 191 ? 15.469 -0.857 -18.426 1.00 94.50 191 ALA A O 1
ATOM 1541 N N . GLU A 1 192 ? 17.484 -1.782 -18.113 1.00 92.25 192 GLU A N 1
ATOM 1542 C CA . GLU A 1 192 ? 17.847 -1.788 -19.543 1.00 92.25 192 GLU A CA 1
ATOM 1543 C C . GLU A 1 192 ? 17.596 -3.123 -20.249 1.00 92.25 192 GLU A C 1
ATOM 1545 O O . GLU A 1 192 ? 17.274 -3.160 -21.434 1.00 92.25 192 GLU A O 1
ATOM 1550 N N . ARG A 1 193 ? 17.805 -4.237 -19.545 1.00 96.25 193 ARG A N 1
ATOM 1551 C CA . ARG A 1 193 ? 17.744 -5.590 -20.106 1.00 96.25 193 ARG A CA 1
ATOM 1552 C C . ARG A 1 193 ? 16.938 -6.484 -19.193 1.00 96.25 193 ARG A C 1
ATOM 1554 O O . ARG A 1 193 ? 16.955 -6.287 -17.981 1.00 96.25 193 ARG A O 1
ATOM 1561 N N . SER A 1 194 ? 16.299 -7.486 -19.780 1.00 97.62 194 SER A N 1
ATOM 1562 C CA . SER A 1 194 ? 15.571 -8.511 -19.047 1.00 97.62 194 SER A CA 1
ATOM 1563 C C . SER A 1 194 ? 16.435 -9.134 -17.954 1.00 97.62 194 SER A C 1
ATOM 1565 O O . SER A 1 194 ? 17.609 -9.442 -18.174 1.00 97.62 194 SER A O 1
ATOM 1567 N N . ALA A 1 195 ? 15.840 -9.343 -16.786 1.00 97.94 195 ALA A N 1
ATOM 1568 C CA . ALA A 1 195 ? 16.466 -10.045 -15.675 1.00 97.94 195 ALA A CA 1
ATOM 1569 C C . ALA A 1 195 ? 15.645 -11.282 -15.322 1.00 97.94 195 ALA A C 1
ATOM 1571 O O . ALA A 1 195 ? 14.425 -11.304 -15.483 1.00 97.94 195 ALA A O 1
ATOM 1572 N N . ARG A 1 196 ? 16.323 -12.323 -14.840 1.00 96.38 196 ARG A N 1
ATOM 1573 C CA . ARG A 1 196 ? 15.678 -13.537 -14.349 1.00 96.38 196 ARG A CA 1
ATOM 1574 C C . ARG A 1 196 ? 15.797 -13.587 -12.831 1.00 96.38 196 ARG A C 1
ATOM 1576 O O . ARG A 1 196 ? 16.908 -13.520 -12.318 1.00 96.38 196 ARG A O 1
ATOM 1583 N N . TYR A 1 197 ? 14.664 -13.747 -12.158 1.00 93.25 197 TYR A N 1
ATOM 1584 C CA . TYR A 1 197 ? 14.556 -13.946 -10.715 1.00 93.25 197 TYR A CA 1
ATOM 1585 C C . TYR A 1 197 ? 13.891 -15.302 -10.488 1.00 93.25 197 TYR A C 1
ATOM 1587 O O . TYR A 1 197 ? 12.699 -15.466 -10.762 1.00 93.25 197 TYR A O 1
ATOM 1595 N N . GLN A 1 198 ? 14.666 -16.305 -10.074 1.00 88.31 198 GLN A N 1
ATOM 1596 C CA . GLN A 1 198 ? 14.211 -17.694 -9.994 1.00 88.31 198 GLN A CA 1
ATOM 1597 C C . GLN A 1 198 ? 13.583 -18.203 -11.323 1.00 88.31 198 GLN A C 1
ATOM 1599 O O . GLN A 1 198 ? 14.275 -18.411 -12.331 1.00 88.31 198 GLN A O 1
ATOM 1604 N N . TYR A 1 199 ? 12.265 -18.428 -11.350 1.00 87.62 199 TYR A N 1
ATOM 1605 C CA . TYR A 1 199 ? 11.518 -18.905 -12.520 1.00 87.62 199 TYR A CA 1
ATOM 1606 C C . TYR A 1 199 ? 10.977 -17.774 -13.400 1.00 87.62 199 TYR A C 1
ATOM 1608 O O . TYR A 1 199 ? 10.531 -18.041 -14.511 1.00 87.62 199 TYR A O 1
ATOM 1616 N N . PHE A 1 200 ? 11.031 -16.527 -12.934 1.00 93.88 200 PHE A N 1
ATOM 1617 C CA . PHE A 1 200 ? 10.379 -15.397 -13.583 1.00 93.88 200 PHE A CA 1
ATOM 1618 C C . PHE A 1 200 ? 11.385 -14.591 -14.399 1.00 93.88 200 PHE A C 1
ATOM 1620 O O . PHE A 1 200 ? 12.393 -14.117 -13.876 1.00 93.88 200 PHE A O 1
ATOM 1627 N N . VAL A 1 201 ? 11.107 -14.425 -15.688 1.00 98.31 201 VAL A N 1
ATOM 1628 C CA . VAL A 1 201 ? 11.816 -13.486 -16.561 1.00 98.31 201 VAL A CA 1
ATOM 1629 C C . VAL A 1 201 ? 11.036 -12.180 -16.565 1.00 98.31 201 VAL A C 1
ATOM 1631 O O . VAL A 1 201 ? 9.860 -12.166 -16.918 1.00 98.31 201 VAL A O 1
ATOM 1634 N N . VAL A 1 202 ? 11.679 -11.099 -16.136 1.00 98.69 202 VAL A N 1
ATOM 1635 C CA . VAL A 1 202 ? 11.093 -9.762 -16.046 1.00 98.69 202 VAL A CA 1
ATOM 1636 C C . VAL A 1 202 ? 11.696 -8.907 -17.152 1.00 98.69 202 VAL A C 1
ATOM 1638 O O . VAL A 1 202 ? 12.885 -8.591 -17.124 1.00 98.69 202 VAL A O 1
ATOM 1641 N N . ASP A 1 203 ? 10.873 -8.537 -18.125 1.00 98.62 203 ASP A N 1
ATOM 1642 C CA . ASP A 1 203 ? 11.244 -7.688 -19.252 1.00 98.62 203 ASP A CA 1
ATOM 1643 C C . ASP A 1 203 ? 10.770 -6.245 -18.989 1.00 98.62 203 ASP A C 1
ATOM 1645 O O . ASP A 1 203 ? 9.563 -6.033 -18.816 1.00 98.62 203 ASP A O 1
ATOM 1649 N N . PRO A 1 204 ? 11.663 -5.236 -18.959 1.00 98.50 204 PRO A N 1
ATOM 1650 C CA . PRO A 1 204 ? 11.255 -3.834 -18.871 1.00 98.50 204 PRO A CA 1
ATOM 1651 C C . PRO A 1 204 ? 10.618 -3.386 -20.194 1.00 98.50 204 PRO A C 1
ATOM 1653 O O . PRO A 1 204 ? 11.237 -3.496 -21.251 1.00 98.50 204 PRO A O 1
ATOM 1656 N N . MET A 1 205 ? 9.372 -2.905 -20.147 1.00 98.31 205 MET A N 1
ATOM 1657 C CA . MET A 1 205 ? 8.597 -2.526 -21.339 1.00 98.31 205 MET A CA 1
ATOM 1658 C C . MET A 1 205 ? 8.515 -1.017 -21.530 1.00 98.31 205 MET A C 1
ATOM 1660 O O . MET A 1 205 ? 8.723 -0.525 -22.637 1.00 98.31 205 MET A O 1
ATOM 1664 N N . ALA A 1 206 ? 8.212 -0.284 -20.460 1.00 97.88 206 ALA A N 1
ATOM 1665 C CA . ALA A 1 206 ? 8.090 1.166 -20.502 1.00 97.88 206 ALA A CA 1
ATOM 1666 C C . ALA A 1 206 ? 8.407 1.791 -19.141 1.00 97.88 206 ALA A C 1
ATOM 1668 O O . ALA A 1 206 ? 8.155 1.192 -18.094 1.00 97.88 206 ALA A O 1
ATOM 1669 N N . GLU A 1 207 ? 8.917 3.020 -19.167 1.00 98.44 207 GLU A N 1
ATOM 1670 C CA . GLU A 1 207 ? 9.081 3.876 -17.995 1.00 98.44 207 GLU A CA 1
ATOM 1671 C C . GLU A 1 207 ? 8.551 5.278 -18.318 1.00 98.44 207 GLU A C 1
ATOM 1673 O O . GLU A 1 207 ? 8.953 5.898 -19.303 1.00 98.44 207 GLU A O 1
ATOM 1678 N N . TYR A 1 208 ? 7.654 5.779 -17.472 1.00 98.19 208 TYR A N 1
ATOM 1679 C CA . TYR A 1 208 ? 7.050 7.100 -17.577 1.00 98.19 208 TYR A CA 1
ATOM 1680 C C . TYR A 1 208 ? 7.420 7.915 -16.342 1.00 98.19 208 TYR A C 1
ATOM 1682 O O . TYR A 1 208 ? 7.052 7.570 -15.217 1.00 98.19 208 TYR A O 1
ATOM 1690 N N . ASN A 1 209 ? 8.149 9.004 -16.561 1.00 97.81 209 ASN A N 1
ATOM 1691 C CA . ASN A 1 209 ? 8.577 9.915 -15.508 1.00 97.81 209 ASN A CA 1
ATOM 1692 C C . ASN A 1 209 ? 7.541 11.036 -15.358 1.00 97.81 209 ASN A C 1
ATOM 1694 O O . ASN A 1 209 ? 7.466 11.932 -16.198 1.00 97.81 209 ASN A O 1
ATOM 1698 N N . MET A 1 210 ? 6.732 10.962 -14.302 1.00 97.19 210 MET A N 1
ATOM 1699 C CA . MET A 1 210 ? 5.748 11.982 -13.938 1.00 97.19 210 MET A CA 1
ATOM 1700 C C . MET A 1 210 ? 6.358 12.926 -12.888 1.00 97.19 210 MET A C 1
ATOM 1702 O O . MET A 1 210 ? 7.358 12.575 -12.260 1.00 97.19 210 MET A O 1
ATOM 1706 N N . PRO A 1 211 ? 5.782 14.119 -12.646 1.00 95.75 211 PRO A N 1
ATOM 1707 C CA . PRO A 1 211 ? 6.376 15.087 -11.720 1.00 95.75 211 PRO A CA 1
ATOM 1708 C C . PRO A 1 211 ? 6.636 14.546 -10.303 1.00 95.75 211 PRO A C 1
ATOM 1710 O O . PRO A 1 211 ? 7.647 14.886 -9.697 1.00 95.75 211 PRO A O 1
ATOM 1713 N N . GLN A 1 212 ? 5.744 13.697 -9.782 1.00 96.00 212 GLN A N 1
ATOM 1714 C CA . GLN A 1 212 ? 5.785 13.218 -8.390 1.00 96.00 212 GLN A CA 1
ATOM 1715 C C . GLN A 1 212 ? 5.920 11.699 -8.253 1.00 96.00 212 GLN A C 1
ATOM 1717 O O . GLN A 1 212 ? 6.029 11.178 -7.138 1.00 96.00 212 GLN A O 1
ATOM 1722 N N . TYR A 1 213 ? 5.900 10.974 -9.370 1.00 98.56 213 TYR A N 1
ATOM 1723 C CA . TYR A 1 213 ? 6.049 9.528 -9.374 1.00 98.56 213 TYR A CA 1
ATOM 1724 C C . TYR A 1 213 ? 6.614 9.012 -10.697 1.00 98.56 213 TYR A C 1
ATOM 1726 O O . TYR A 1 213 ? 6.606 9.695 -11.715 1.00 98.56 213 TYR A O 1
ATOM 1734 N N . ILE A 1 214 ? 7.077 7.770 -10.689 1.00 98.75 214 ILE A N 1
ATOM 1735 C CA . ILE A 1 214 ? 7.519 7.046 -11.880 1.00 98.75 214 ILE A CA 1
ATOM 1736 C C . ILE A 1 214 ? 6.604 5.839 -12.054 1.00 98.75 214 ILE A C 1
ATOM 1738 O O . ILE A 1 214 ? 6.362 5.108 -11.092 1.00 98.75 214 ILE A O 1
ATOM 1742 N N . LEU A 1 215 ? 6.096 5.626 -13.265 1.00 98.75 215 LEU A N 1
ATOM 1743 C CA . LEU A 1 215 ? 5.372 4.412 -13.637 1.00 98.75 215 LEU A CA 1
ATOM 1744 C C . LEU A 1 215 ? 6.277 3.536 -14.499 1.00 98.75 215 LEU A C 1
ATOM 1746 O O . LEU A 1 215 ? 6.721 3.966 -15.559 1.00 98.75 215 LEU A O 1
ATOM 1750 N N . ARG A 1 216 ? 6.515 2.298 -14.069 1.00 98.75 216 ARG A N 1
ATOM 1751 C CA . ARG A 1 216 ? 7.219 1.276 -14.850 1.00 98.75 216 ARG A CA 1
ATOM 1752 C C . ARG A 1 216 ? 6.275 0.149 -15.219 1.00 98.75 216 ARG A C 1
ATOM 1754 O O . ARG A 1 216 ? 5.517 -0.322 -14.373 1.00 98.75 216 ARG A O 1
ATOM 1761 N N . GLU A 1 217 ? 6.354 -0.307 -16.459 1.00 98.62 217 GLU A N 1
ATOM 1762 C CA . GLU A 1 217 ? 5.640 -1.487 -16.935 1.00 98.62 217 GLU A CA 1
ATOM 1763 C C . GLU A 1 217 ? 6.627 -2.610 -17.236 1.00 98.62 217 GLU A C 1
ATOM 1765 O O . GLU A 1 217 ? 7.613 -2.423 -17.952 1.00 98.62 217 GLU A O 1
ATOM 1770 N N . PHE A 1 218 ? 6.331 -3.793 -16.709 1.00 98.75 218 PHE A N 1
ATOM 1771 C CA . PHE A 1 218 ? 7.109 -5.003 -16.911 1.00 98.75 218 PHE A CA 1
ATOM 1772 C C . PHE A 1 218 ? 6.234 -6.087 -17.518 1.00 98.75 218 PHE A C 1
ATOM 1774 O O . PHE A 1 218 ? 5.082 -6.266 -17.114 1.00 98.75 218 PHE A O 1
ATOM 1781 N N . LYS A 1 219 ? 6.798 -6.869 -18.434 1.00 98.56 219 LYS A N 1
ATOM 1782 C CA . LYS A 1 219 ? 6.243 -8.173 -18.786 1.00 98.56 219 LYS A CA 1
ATOM 1783 C C . LYS A 1 219 ? 6.960 -9.222 -17.947 1.00 98.56 219 LYS A C 1
ATOM 1785 O O . LYS A 1 219 ? 8.174 -9.353 -18.023 1.00 98.56 219 LYS A O 1
ATOM 1790 N N . VAL A 1 220 ? 6.210 -9.954 -17.136 1.00 98.56 220 VAL A N 1
ATOM 1791 C CA . VAL A 1 220 ? 6.729 -11.044 -16.308 1.00 98.56 220 VAL A CA 1
ATOM 1792 C C . VAL A 1 220 ? 6.302 -12.354 -16.939 1.00 98.56 220 VAL A C 1
ATOM 1794 O O . VAL A 1 220 ? 5.106 -12.567 -17.121 1.00 98.56 220 VAL A O 1
ATOM 1797 N N . THR A 1 221 ? 7.259 -13.213 -17.275 1.00 98.31 221 THR A N 1
ATOM 1798 C CA . THR A 1 221 ? 7.021 -14.521 -17.893 1.00 98.31 221 THR A CA 1
ATOM 1799 C C . THR A 1 221 ? 7.517 -15.626 -16.969 1.00 98.31 221 THR A C 1
ATOM 1801 O O . THR A 1 221 ? 8.683 -15.623 -16.575 1.00 98.31 221 THR A O 1
ATOM 1804 N N . ASP A 1 222 ? 6.655 -16.581 -16.630 1.00 93.06 222 ASP A N 1
ATOM 1805 C CA . ASP A 1 222 ? 7.044 -17.786 -15.902 1.00 93.06 222 ASP A CA 1
ATOM 1806 C C . ASP A 1 222 ? 7.705 -18.771 -16.873 1.00 93.06 222 ASP A C 1
ATOM 1808 O O . ASP A 1 222 ? 7.080 -19.304 -17.786 1.00 93.06 222 ASP A O 1
ATOM 1812 N N . ALA A 1 223 ? 9.004 -19.005 -16.703 1.00 90.69 223 ALA A N 1
ATOM 1813 C CA . ALA A 1 223 ? 9.788 -19.857 -17.592 1.00 90.69 223 ALA A CA 1
ATOM 1814 C C . AL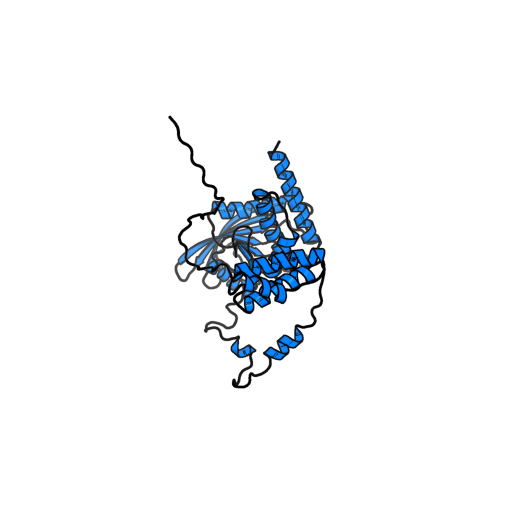A A 1 223 ? 9.422 -21.350 -17.492 1.00 90.69 223 ALA A C 1
ATOM 1816 O O . ALA A 1 223 ? 9.916 -22.143 -18.293 1.00 90.69 223 ALA A O 1
ATOM 1817 N N . ARG A 1 224 ? 8.604 -21.750 -16.507 1.00 85.56 224 ARG A N 1
ATOM 1818 C CA . ARG A 1 224 ? 8.172 -23.144 -16.322 1.00 85.56 224 ARG A CA 1
ATOM 1819 C C . ARG A 1 224 ? 7.068 -23.536 -17.299 1.00 85.56 22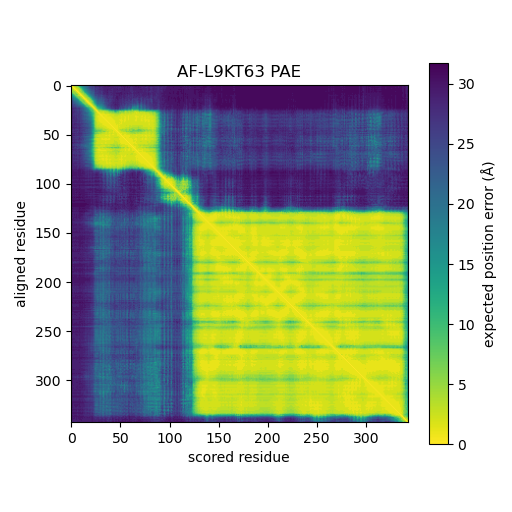4 ARG A C 1
ATOM 1821 O O . ARG A 1 224 ? 7.085 -24.657 -17.797 1.00 85.56 224 ARG A O 1
ATOM 1828 N N . ASP A 1 225 ? 6.128 -22.629 -17.561 1.00 89.88 225 ASP A N 1
ATOM 1829 C CA . ASP A 1 225 ? 4.939 -22.886 -18.384 1.00 89.88 225 ASP A CA 1
ATOM 1830 C C . ASP A 1 225 ? 4.731 -21.870 -19.525 1.00 89.88 225 ASP A C 1
ATOM 1832 O O . ASP A 1 225 ? 3.867 -22.066 -20.379 1.00 89.88 225 ASP A O 1
ATOM 1836 N N . GLY A 1 226 ? 5.541 -20.809 -19.578 1.00 90.56 226 GLY A N 1
ATOM 1837 C CA . GLY A 1 226 ? 5.492 -19.765 -20.598 1.00 90.56 226 GLY A CA 1
ATOM 1838 C C . GLY A 1 226 ? 4.372 -18.740 -20.405 1.00 90.56 226 GLY A C 1
ATOM 1839 O O . GLY A 1 226 ? 4.211 -17.867 -21.261 1.00 90.56 226 GLY A O 1
ATOM 1840 N N . GLN A 1 227 ? 3.594 -18.808 -19.318 1.00 94.69 227 GLN A N 1
ATOM 1841 C CA . GLN A 1 227 ? 2.560 -17.814 -19.043 1.00 94.69 227 GLN A CA 1
ATOM 1842 C C . GLN A 1 227 ? 3.188 -16.452 -18.760 1.00 94.69 227 GLN A C 1
ATOM 1844 O O . GLN A 1 227 ? 4.247 -16.355 -18.143 1.00 94.69 227 GLN A O 1
ATOM 1849 N N . SER A 1 228 ? 2.512 -15.376 -19.172 1.00 97.38 228 SER A N 1
ATOM 1850 C CA . SER A 1 228 ? 3.003 -14.016 -18.943 1.00 97.38 228 SER A CA 1
ATOM 1851 C C . SER A 1 228 ? 1.929 -13.069 -18.426 1.00 97.38 228 SER A C 1
ATOM 1853 O O . SER A 1 228 ? 0.767 -13.181 -18.814 1.00 97.38 228 SER A O 1
ATOM 1855 N N . ARG A 1 229 ? 2.335 -12.107 -17.593 1.00 97.75 229 ARG A N 1
ATOM 1856 C CA . ARG A 1 229 ? 1.488 -11.047 -17.028 1.00 97.75 229 ARG A CA 1
ATOM 1857 C C . ARG A 1 229 ? 2.178 -9.696 -17.160 1.00 97.75 229 ARG A C 1
ATOM 1859 O O . ARG A 1 229 ? 3.404 -9.617 -17.127 1.00 97.75 229 ARG A O 1
ATOM 1866 N N . THR A 1 230 ? 1.394 -8.629 -17.262 1.00 98.38 230 THR A N 1
ATOM 1867 C CA . THR A 1 230 ? 1.917 -7.262 -17.163 1.00 98.38 230 THR A CA 1
ATOM 1868 C C . THR A 1 230 ? 1.879 -6.819 -15.707 1.00 98.38 230 THR A C 1
ATOM 1870 O O . THR A 1 230 ? 0.808 -6.800 -15.104 1.00 98.38 230 THR A O 1
ATOM 1873 N N . VAL A 1 231 ? 3.032 -6.447 -15.152 1.00 98.75 231 VAL A N 1
ATOM 1874 C CA . VAL A 1 231 ? 3.154 -5.872 -13.807 1.00 98.75 231 VAL A CA 1
ATOM 1875 C C . VAL A 1 231 ? 3.481 -4.389 -13.932 1.00 98.75 231 VAL A C 1
ATOM 1877 O O . VAL A 1 231 ? 4.392 -4.012 -14.666 1.00 98.75 231 VAL A O 1
ATOM 1880 N N . ARG A 1 232 ? 2.745 -3.541 -13.212 1.00 98.81 232 ARG A N 1
ATOM 1881 C CA . ARG A 1 232 ? 2.945 -2.089 -13.180 1.00 98.81 232 ARG A CA 1
ATOM 1882 C C . ARG A 1 232 ? 3.445 -1.660 -11.817 1.00 98.81 232 ARG A C 1
ATOM 1884 O O . ARG A 1 232 ? 2.811 -1.946 -10.806 1.00 98.81 232 ARG A O 1
ATOM 1891 N N . GLN A 1 233 ? 4.566 -0.957 -11.792 1.00 98.88 233 GLN A N 1
ATOM 1892 C CA . GLN A 1 233 ? 5.150 -0.408 -10.580 1.00 98.88 233 GLN A CA 1
ATOM 1893 C C . GLN A 1 233 ? 5.002 1.113 -10.576 1.00 98.88 233 GLN A C 1
ATOM 1895 O O . GLN A 1 233 ? 5.489 1.796 -11.470 1.00 98.88 233 GLN A O 1
ATOM 1900 N N . PHE A 1 234 ? 4.372 1.631 -9.532 1.00 98.88 234 PHE A N 1
ATOM 1901 C CA . PHE A 1 234 ? 4.223 3.046 -9.237 1.00 98.88 234 PHE A CA 1
ATOM 1902 C C . PHE A 1 234 ? 5.193 3.428 -8.122 1.00 98.88 234 PHE A C 1
ATOM 1904 O O . PHE A 1 234 ? 5.021 3.004 -6.981 1.00 98.88 234 PHE A O 1
ATOM 1911 N N . GLN A 1 235 ? 6.210 4.226 -8.426 1.00 98.88 235 GLN A N 1
ATOM 1912 C CA . GLN A 1 235 ? 7.158 4.731 -7.439 1.00 98.88 235 GLN A CA 1
ATOM 1913 C C . GLN A 1 235 ? 6.873 6.198 -7.133 1.00 98.88 235 GLN A C 1
ATOM 1915 O O . GLN A 1 235 ? 7.170 7.050 -7.960 1.00 98.88 235 GLN A O 1
ATOM 1920 N N . PHE A 1 236 ? 6.362 6.510 -5.943 1.00 98.62 236 PHE A N 1
ATOM 1921 C CA . PHE A 1 236 ? 6.206 7.896 -5.499 1.00 98.62 236 PHE A CA 1
ATOM 1922 C C . PHE A 1 236 ? 7.569 8.478 -5.099 1.00 98.62 236 PHE A C 1
ATOM 1924 O O . PHE A 1 236 ? 8.248 7.939 -4.220 1.00 98.62 236 PHE A O 1
ATOM 1931 N N . THR A 1 237 ? 7.983 9.566 -5.747 1.00 97.81 237 THR A N 1
ATOM 1932 C CA . THR A 1 237 ? 9.338 10.135 -5.628 1.00 97.81 237 THR A CA 1
ATOM 1933 C C . THR A 1 237 ? 9.399 11.412 -4.797 1.00 97.81 237 THR A C 1
ATOM 1935 O O . THR A 1 237 ? 10.494 11.806 -4.389 1.00 97.81 237 THR A O 1
ATOM 1938 N N . ASP A 1 238 ? 8.247 12.022 -4.512 1.00 96.81 238 ASP A N 1
ATOM 1939 C CA . ASP A 1 238 ? 8.138 13.331 -3.854 1.00 96.81 238 ASP A CA 1
ATOM 1940 C C . ASP A 1 238 ? 7.877 13.242 -2.336 1.00 96.81 238 ASP A C 1
ATOM 1942 O O . ASP A 1 238 ? 7.533 14.222 -1.677 1.00 96.81 238 ASP A O 1
ATOM 1946 N N . TRP A 1 239 ? 8.045 12.055 -1.731 1.00 97.19 239 TRP A N 1
ATOM 1947 C CA . TRP A 1 239 ? 8.012 11.942 -0.270 1.00 97.19 239 TRP A CA 1
ATOM 1948 C C . TRP A 1 239 ? 9.317 12.508 0.317 1.00 97.19 239 TRP A C 1
ATOM 1950 O O . TRP A 1 239 ? 10.397 12.034 -0.051 1.00 97.19 239 TRP A O 1
ATOM 1960 N N . PRO A 1 240 ? 9.266 13.472 1.258 1.00 95.19 240 PRO A N 1
ATOM 1961 C CA . PRO A 1 240 ? 10.470 14.092 1.799 1.00 95.19 240 PRO A CA 1
ATOM 1962 C C . PRO A 1 240 ? 11.305 13.115 2.637 1.00 95.19 240 PRO A C 1
ATOM 1964 O O . PRO A 1 240 ? 10.787 12.285 3.383 1.00 95.19 240 PRO A O 1
ATOM 1967 N N . GLU A 1 241 ? 12.630 13.241 2.571 1.00 87.94 241 GLU A N 1
ATOM 1968 C CA . GLU A 1 241 ? 13.541 12.361 3.324 1.00 87.94 241 GLU A CA 1
ATOM 1969 C C . GLU A 1 241 ? 13.387 12.503 4.849 1.00 87.94 241 GLU A C 1
ATOM 1971 O O . GLU A 1 241 ? 13.719 11.583 5.598 1.00 87.94 241 GLU A O 1
ATOM 1976 N N . GLN A 1 242 ? 12.839 13.634 5.307 1.00 87.31 242 GLN A N 1
ATOM 1977 C CA . GLN A 1 242 ? 12.482 13.897 6.698 1.00 87.31 242 GLN A CA 1
ATOM 1978 C C . GLN A 1 242 ? 11.019 14.339 6.799 1.00 87.31 242 GLN A C 1
ATOM 1980 O O . GLN A 1 242 ? 10.569 15.206 6.050 1.00 87.31 242 GLN A O 1
ATOM 1985 N N . GLY A 1 243 ? 10.286 13.755 7.748 1.00 92.06 243 GLY A N 1
ATOM 1986 C CA . GLY A 1 243 ? 8.884 14.081 8.003 1.00 92.06 243 GLY A CA 1
ATOM 1987 C C . GLY A 1 243 ? 7.914 13.550 6.942 1.00 92.06 243 GLY A C 1
ATOM 1988 O O . GLY A 1 243 ? 8.016 12.411 6.468 1.00 92.06 243 GLY A O 1
ATOM 1989 N N . VAL A 1 244 ? 6.926 14.381 6.617 1.00 95.31 244 VAL A N 1
ATOM 1990 C CA . VAL A 1 244 ? 5.788 14.069 5.740 1.00 95.31 244 VAL A CA 1
ATOM 1991 C C . VAL A 1 244 ? 5.587 15.181 4.706 1.00 95.31 244 VAL A C 1
ATOM 1993 O O . VAL A 1 244 ? 6.033 16.308 4.948 1.00 95.31 244 VAL A O 1
ATOM 1996 N N . PRO A 1 245 ? 4.930 14.909 3.562 1.00 95.50 245 PRO A N 1
ATOM 1997 C CA . PRO A 1 245 ? 4.593 15.953 2.597 1.00 95.50 245 PRO A CA 1
ATOM 1998 C C . PRO A 1 245 ? 3.810 17.108 3.241 1.00 95.50 245 PRO A C 1
ATOM 2000 O O . PRO A 1 245 ? 3.017 16.916 4.167 1.00 95.50 245 PRO A O 1
ATOM 2003 N N . LYS A 1 246 ? 4.052 18.337 2.767 1.00 90.56 246 LYS A N 1
ATOM 2004 C CA . LYS A 1 246 ? 3.397 19.535 3.322 1.00 90.56 246 LYS A CA 1
ATOM 2005 C C . LYS A 1 246 ? 1.908 19.592 2.969 1.00 90.56 246 LYS A C 1
ATOM 2007 O O . LYS A 1 246 ? 1.115 19.942 3.841 1.00 90.56 246 LYS A O 1
ATOM 2012 N N . SER A 1 247 ? 1.568 19.203 1.743 1.00 93.06 247 SER A N 1
ATOM 2013 C CA . SER A 1 247 ? 0.204 19.027 1.236 1.00 93.06 247 SER A CA 1
ATOM 2014 C C . SER A 1 247 ? 0.000 17.574 0.801 1.00 93.06 247 SER A C 1
ATOM 2016 O O . SER A 1 247 ? 0.958 16.886 0.434 1.00 93.06 247 SER A O 1
ATOM 2018 N N . GLY A 1 248 ? -1.241 17.105 0.895 1.00 92.31 248 GLY A N 1
ATOM 2019 C CA . GLY A 1 248 ? -1.692 15.803 0.426 1.00 92.31 248 GLY A CA 1
ATOM 2020 C C . GLY A 1 248 ? -2.013 15.738 -1.069 1.00 92.31 248 GLY A C 1
ATOM 2021 O O . GLY A 1 248 ? -2.061 14.627 -1.582 1.00 92.31 248 GLY A O 1
ATOM 2022 N N . GLU A 1 249 ? -2.183 16.864 -1.771 1.00 93.81 249 GLU A N 1
ATOM 2023 C CA . GLU A 1 249 ? -2.642 16.940 -3.173 1.00 93.81 249 GLU A CA 1
ATOM 2024 C C . GLU A 1 249 ? -1.942 15.933 -4.099 1.00 93.81 249 GLU A C 1
ATOM 2026 O O . GLU A 1 249 ? -2.587 15.069 -4.693 1.00 93.81 249 GLU A O 1
ATOM 2031 N N . GLY A 1 250 ? -0.608 15.969 -4.146 1.00 95.38 250 GLY A N 1
ATOM 2032 C CA . GLY A 1 250 ? 0.169 15.065 -4.994 1.00 95.38 250 GLY A CA 1
ATOM 2033 C C . GLY A 1 250 ? 0.061 13.590 -4.604 1.00 95.38 250 GLY A C 1
ATOM 2034 O O . GLY A 1 250 ? 0.080 12.697 -5.449 1.00 95.38 250 GLY A O 1
ATOM 2035 N N . PHE A 1 251 ? -0.090 13.313 -3.308 1.00 97.81 251 PHE A N 1
ATOM 2036 C CA . PHE A 1 251 ? -0.244 11.947 -2.814 1.00 97.81 251 PHE A CA 1
ATOM 2037 C C . PHE A 1 251 ? -1.659 11.403 -3.058 1.00 97.81 251 PHE A C 1
ATOM 2039 O O . PHE A 1 251 ? -1.827 10.213 -3.318 1.00 97.81 251 PHE A O 1
ATOM 2046 N N . ILE A 1 252 ? -2.670 12.274 -3.014 1.00 97.06 252 ILE A N 1
ATOM 2047 C CA . ILE A 1 252 ? -4.061 11.968 -3.358 1.00 97.06 252 ILE A CA 1
ATOM 2048 C C . ILE A 1 252 ? -4.175 11.658 -4.853 1.00 97.06 252 ILE A C 1
ATOM 2050 O O . ILE A 1 252 ? -4.746 10.622 -5.197 1.00 97.06 252 ILE A O 1
ATOM 2054 N N . ASP A 1 253 ? -3.598 12.491 -5.732 1.00 96.69 253 ASP A N 1
ATOM 2055 C CA . ASP A 1 253 ? -3.557 12.199 -7.175 1.00 96.69 253 ASP A CA 1
ATOM 2056 C C . ASP A 1 253 ? -2.851 10.866 -7.428 1.00 96.69 253 ASP A C 1
ATOM 2058 O O . ASP A 1 253 ? -3.405 9.995 -8.094 1.00 96.69 253 ASP A O 1
ATOM 2062 N N . PHE A 1 254 ? -1.692 10.640 -6.803 1.00 98.50 254 PHE A N 1
ATOM 2063 C CA . PHE A 1 254 ? -0.970 9.374 -6.910 1.00 98.50 254 PHE A CA 1
ATOM 2064 C C . PHE A 1 254 ? -1.827 8.153 -6.526 1.00 98.50 254 PHE A C 1
ATOM 2066 O O . PHE A 1 254 ? -1.880 7.181 -7.283 1.00 98.50 254 PHE A O 1
ATOM 2073 N N . ILE A 1 255 ? -2.539 8.201 -5.391 1.00 98.38 255 ILE A N 1
ATOM 2074 C CA . ILE A 1 255 ? -3.497 7.153 -4.987 1.00 98.38 255 ILE A CA 1
ATOM 2075 C C . ILE A 1 255 ? -4.574 6.973 -6.067 1.00 98.38 255 ILE A C 1
ATOM 2077 O O . ILE A 1 255 ? -4.872 5.842 -6.460 1.00 98.38 255 ILE A O 1
ATOM 2081 N N . GLY A 1 256 ? -5.118 8.077 -6.584 1.00 97.25 256 GLY A N 1
ATOM 2082 C CA . GLY A 1 256 ? -6.096 8.078 -7.668 1.00 97.25 256 GLY A CA 1
ATOM 2083 C C . GLY A 1 256 ? -5.588 7.383 -8.933 1.00 97.25 256 GLY A C 1
ATOM 2084 O O . GLY A 1 256 ? -6.292 6.534 -9.477 1.00 97.25 256 GLY A O 1
ATOM 2085 N N . GLN A 1 257 ? -4.360 7.670 -9.376 1.00 98.25 257 GLN A N 1
ATOM 2086 C CA . GLN A 1 257 ? -3.764 7.046 -10.564 1.00 98.25 257 GLN A CA 1
ATOM 2087 C C . GLN A 1 257 ? -3.556 5.536 -10.384 1.00 98.25 257 GLN A C 1
ATOM 2089 O O . GLN A 1 257 ? -3.838 4.766 -11.308 1.00 98.25 257 GLN A O 1
ATOM 2094 N N . VAL A 1 258 ? -3.119 5.094 -9.197 1.00 98.56 258 VAL A N 1
ATOM 2095 C CA . VAL A 1 258 ? -2.944 3.663 -8.886 1.00 98.56 258 VAL A CA 1
ATOM 2096 C C . VAL A 1 258 ? -4.276 2.917 -8.988 1.00 98.56 258 VAL A C 1
ATOM 2098 O O . VAL A 1 258 ? -4.366 1.915 -9.703 1.00 98.56 258 VAL A O 1
ATOM 2101 N N . HIS A 1 259 ? -5.322 3.406 -8.314 1.00 97.75 259 HIS A N 1
ATOM 2102 C CA . HIS A 1 259 ? -6.635 2.745 -8.312 1.00 97.75 259 HIS A CA 1
ATOM 2103 C C . HIS A 1 259 ? -7.327 2.826 -9.671 1.00 97.75 259 HIS A C 1
ATOM 2105 O O . HIS A 1 259 ? -7.828 1.815 -10.156 1.00 97.75 259 HIS A O 1
ATOM 2111 N N . LYS A 1 260 ? -7.250 3.976 -10.351 1.00 96.88 260 LYS A N 1
ATOM 2112 C CA . LYS A 1 260 ? -7.739 4.126 -11.728 1.00 96.88 260 LYS A CA 1
ATOM 2113 C C . LYS A 1 260 ? -7.083 3.119 -12.670 1.00 96.88 260 LYS A C 1
ATOM 2115 O O . LYS A 1 260 ? -7.768 2.506 -13.480 1.00 96.88 260 LYS A O 1
ATOM 2120 N N . THR A 1 261 ? -5.773 2.907 -12.549 1.00 97.50 261 THR A N 1
ATOM 2121 C CA . THR A 1 261 ? -5.052 1.918 -13.363 1.00 97.50 261 THR A CA 1
ATOM 2122 C C . THR A 1 261 ? -5.487 0.490 -13.030 1.00 97.50 261 THR A C 1
ATOM 2124 O O . THR A 1 261 ? -5.687 -0.315 -13.940 1.00 97.50 261 THR A O 1
ATOM 2127 N N . LYS A 1 262 ? -5.672 0.161 -11.743 1.00 96.06 262 LYS A N 1
ATOM 2128 C CA . LYS A 1 262 ? -6.186 -1.150 -11.314 1.00 96.06 262 LYS A CA 1
ATOM 2129 C C . LYS A 1 262 ? -7.557 -1.449 -11.932 1.00 96.06 262 LYS A C 1
ATOM 2131 O O . LYS A 1 262 ? -7.740 -2.536 -12.479 1.00 96.06 262 LYS A O 1
ATOM 2136 N N . GLU A 1 263 ? -8.478 -0.488 -11.888 1.00 95.12 263 GLU A N 1
ATOM 2137 C CA . GLU A 1 263 ? -9.820 -0.605 -12.473 1.00 95.12 263 GLU A CA 1
ATOM 2138 C C . GLU A 1 263 ? -9.778 -0.682 -14.005 1.00 95.12 263 GLU A C 1
ATOM 2140 O O . GLU A 1 263 ? -10.372 -1.582 -14.597 1.00 95.12 263 GLU A O 1
ATOM 2145 N N . GLN A 1 264 ? -9.030 0.215 -14.656 1.00 95.00 264 GLN A N 1
ATOM 2146 C CA . GLN A 1 264 ? -8.946 0.311 -16.118 1.00 95.00 264 GLN A CA 1
ATOM 2147 C C . GLN A 1 264 ? -8.470 -0.992 -16.770 1.00 95.00 264 GLN A C 1
ATOM 2149 O O . GLN A 1 264 ? -8.941 -1.351 -17.848 1.00 95.00 264 GLN A O 1
ATOM 2154 N N . PHE A 1 265 ? -7.535 -1.696 -16.131 1.00 93.19 265 PHE A N 1
ATOM 2155 C CA . PHE A 1 265 ? -7.007 -2.964 -16.634 1.00 93.19 265 PHE A CA 1
ATOM 2156 C C . PHE A 1 265 ? -7.665 -4.195 -15.997 1.00 93.19 265 PHE A C 1
ATOM 2158 O O . PHE A 1 265 ? -7.156 -5.297 -16.199 1.00 93.19 265 PHE A O 1
ATOM 2165 N N . GLY A 1 266 ? -8.753 -4.029 -15.233 1.00 88.69 266 GLY A N 1
ATOM 2166 C CA . GLY A 1 266 ? -9.516 -5.133 -14.640 1.00 88.69 266 GLY A CA 1
ATOM 2167 C C . GLY A 1 266 ? -8.665 -6.069 -13.780 1.00 88.69 266 GLY A C 1
ATOM 2168 O O . GLY A 1 266 ? -8.747 -7.284 -13.923 1.00 88.69 266 GLY A O 1
ATOM 2169 N N . GLN A 1 267 ? -7.766 -5.518 -12.960 1.00 88.62 267 GLN A N 1
ATOM 2170 C CA . GLN A 1 267 ? -6.860 -6.327 -12.144 1.00 88.62 267 GLN A CA 1
ATOM 2171 C C . GLN A 1 267 ? -7.536 -6.714 -10.828 1.00 88.62 267 GLN A C 1
ATOM 2173 O O . GLN A 1 267 ? -7.744 -5.853 -9.974 1.00 88.62 267 GLN A O 1
ATOM 2178 N N . ASP A 1 268 ? -7.814 -8.000 -10.624 1.00 89.12 268 ASP A N 1
ATOM 2179 C CA . ASP A 1 268 ? -8.511 -8.485 -9.420 1.00 89.12 268 ASP A CA 1
ATOM 2180 C C . ASP A 1 268 ? -7.583 -8.673 -8.210 1.00 89.12 268 ASP A C 1
ATOM 2182 O O . ASP A 1 268 ? -8.004 -8.511 -7.065 1.00 89.12 268 ASP A O 1
ATOM 2186 N N . GLY A 1 269 ? -6.301 -8.967 -8.444 1.00 95.75 269 GLY A N 1
ATOM 2187 C CA . GLY A 1 269 ? -5.344 -9.267 -7.378 1.00 95.75 269 GLY A CA 1
ATOM 2188 C C . GLY A 1 269 ? -5.004 -8.083 -6.458 1.00 95.75 269 GLY A C 1
ATOM 2189 O O . GLY A 1 269 ? -5.326 -6.929 -6.762 1.00 95.75 269 GLY A O 1
ATOM 2190 N N . PRO A 1 270 ? -4.353 -8.344 -5.313 1.00 98.31 270 PRO A N 1
ATOM 2191 C CA . PRO A 1 270 ? -4.003 -7.313 -4.346 1.00 98.31 270 PRO A CA 1
ATOM 2192 C C . PRO A 1 270 ? -3.030 -6.286 -4.929 1.00 98.31 270 PRO A C 1
ATOM 2194 O O . PRO A 1 270 ? -2.245 -6.595 -5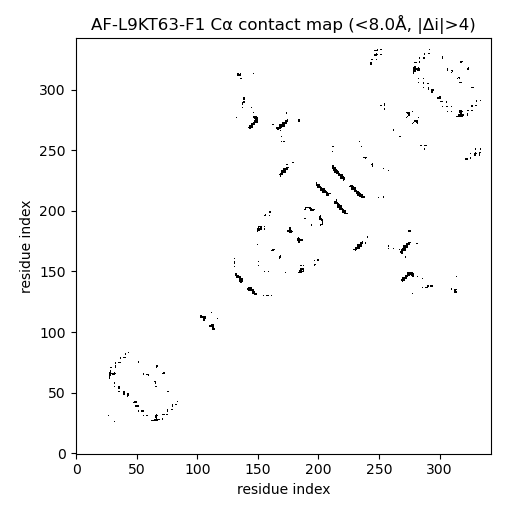.820 1.00 98.31 270 PRO A O 1
ATOM 2197 N N . ILE A 1 271 ? -3.037 -5.068 -4.385 1.00 98.81 271 ILE A N 1
ATOM 2198 C CA . ILE A 1 271 ? -1.973 -4.089 -4.636 1.00 98.81 271 ILE A CA 1
ATOM 2199 C C . ILE A 1 271 ? -0.839 -4.354 -3.642 1.00 98.81 271 ILE A C 1
ATOM 2201 O O . ILE A 1 271 ? -1.031 -4.249 -2.428 1.00 98.81 271 ILE A O 1
ATOM 2205 N N . SER A 1 272 ? 0.360 -4.661 -4.129 1.00 98.88 272 SER A N 1
ATOM 2206 C CA . SER A 1 272 ? 1.538 -4.809 -3.270 1.00 98.88 272 SER A CA 1
ATOM 2207 C C . SER A 1 272 ? 2.151 -3.448 -2.963 1.00 98.88 272 SER A C 1
ATOM 2209 O O . SER A 1 272 ? 2.680 -2.788 -3.850 1.00 98.88 272 SER A O 1
ATOM 2211 N N . VAL A 1 273 ? 2.105 -3.023 -1.703 1.00 98.88 273 VAL A N 1
ATOM 2212 C CA . VAL A 1 273 ? 2.574 -1.710 -1.246 1.00 98.88 273 VAL A CA 1
ATOM 2213 C C . VAL A 1 273 ? 3.792 -1.883 -0.347 1.00 98.88 273 VAL A C 1
ATOM 2215 O O . VAL A 1 273 ? 3.754 -2.634 0.629 1.00 98.88 273 VAL A O 1
ATOM 2218 N N . HIS A 1 274 ? 4.859 -1.137 -0.620 1.00 98.75 274 HIS A N 1
ATOM 2219 C CA . HIS A 1 274 ? 6.060 -1.143 0.210 1.00 98.75 274 HIS A CA 1
ATOM 2220 C C . HIS A 1 274 ? 6.695 0.235 0.370 1.00 98.75 274 HIS A C 1
ATOM 2222 O O . HIS A 1 274 ? 6.429 1.183 -0.370 1.00 98.75 274 HIS A O 1
ATOM 2228 N N . CYS A 1 275 ? 7.525 0.348 1.401 1.00 95.38 275 CYS A N 1
ATOM 2229 C CA . CYS A 1 275 ? 8.422 1.477 1.606 1.00 95.38 275 CYS A CA 1
ATOM 2230 C C . CYS A 1 275 ? 9.808 0.943 1.985 1.00 95.38 275 CYS A C 1
ATOM 2232 O O . CYS A 1 275 ? 10.417 0.237 1.199 1.00 95.38 275 CYS A O 1
ATOM 2234 N N . SER A 1 276 ? 10.293 1.235 3.192 1.00 94.25 276 SER A N 1
ATOM 2235 C CA . SER A 1 276 ? 11.471 0.570 3.752 1.00 94.25 276 SER A CA 1
ATOM 2236 C C . SER A 1 276 ? 11.052 -0.629 4.611 1.00 94.25 276 SER A C 1
ATOM 2238 O O . SER A 1 276 ? 11.191 -1.761 4.176 1.00 94.25 276 SER A O 1
ATOM 2240 N N . ALA A 1 277 ? 10.415 -0.416 5.768 1.00 88.81 277 ALA A N 1
ATOM 2241 C CA . ALA A 1 277 ? 9.920 -1.510 6.624 1.00 88.81 277 ALA A CA 1
ATOM 2242 C C . ALA A 1 277 ? 8.485 -1.984 6.293 1.00 88.81 277 ALA A C 1
ATOM 2244 O O . ALA A 1 277 ? 7.983 -2.939 6.885 1.00 88.81 277 ALA A O 1
ATOM 2245 N N . GLY A 1 278 ? 7.790 -1.298 5.379 1.00 94.19 278 GLY A N 1
ATOM 2246 C CA . GLY A 1 278 ? 6.428 -1.667 4.982 1.00 94.19 278 GLY A CA 1
ATOM 2247 C C . GLY A 1 278 ? 5.341 -1.327 6.003 1.00 94.19 278 GLY A C 1
ATOM 2248 O O . GLY A 1 278 ? 4.343 -2.035 6.059 1.00 94.19 278 GLY A O 1
ATOM 2249 N N . VAL A 1 279 ? 5.538 -0.305 6.850 1.00 91.12 279 VAL A N 1
ATOM 2250 C CA . VAL A 1 279 ? 4.583 0.055 7.927 1.00 91.12 279 VAL A CA 1
ATOM 2251 C C . VAL A 1 279 ? 4.211 1.542 7.963 1.00 91.12 279 VAL A C 1
ATOM 2253 O O . VAL A 1 279 ? 3.032 1.878 8.015 1.00 91.12 279 VAL A O 1
ATOM 2256 N N . GLY A 1 280 ? 5.187 2.455 7.861 1.00 95.00 280 GLY A N 1
ATOM 2257 C CA . GLY A 1 280 ? 4.955 3.905 7.967 1.00 95.00 280 GLY A CA 1
ATOM 2258 C C . GLY A 1 280 ? 4.229 4.495 6.754 1.00 95.00 280 GLY A C 1
ATOM 2259 O O . GLY A 1 280 ? 3.006 4.597 6.740 1.00 95.00 280 GLY A O 1
ATOM 2260 N N . ARG A 1 281 ? 4.980 4.841 5.697 1.00 98.44 281 ARG A N 1
ATOM 2261 C CA . ARG A 1 281 ? 4.418 5.363 4.430 1.00 98.44 281 ARG A CA 1
ATOM 2262 C C . ARG A 1 281 ? 3.411 4.396 3.796 1.00 98.44 281 ARG A C 1
ATOM 2264 O O . ARG A 1 281 ? 2.388 4.822 3.277 1.00 98.44 281 ARG A O 1
ATOM 2271 N N . THR A 1 282 ? 3.676 3.094 3.905 1.00 98.69 282 THR A N 1
ATOM 2272 C CA . THR A 1 282 ? 2.766 2.018 3.484 1.00 98.69 282 THR A CA 1
ATOM 2273 C C . THR A 1 282 ? 1.429 2.092 4.212 1.00 98.69 282 THR A C 1
ATOM 2275 O O . THR A 1 282 ? 0.388 2.059 3.564 1.00 98.69 282 THR A O 1
ATOM 2278 N N . GLY A 1 283 ? 1.441 2.280 5.536 1.00 98.00 283 GLY A N 1
ATOM 2279 C CA . GLY A 1 283 ? 0.224 2.499 6.310 1.00 98.00 283 GLY A CA 1
ATOM 2280 C C . GLY A 1 283 ? -0.516 3.763 5.897 1.00 98.00 283 GLY A C 1
ATOM 2281 O O . GLY A 1 283 ? -1.734 3.714 5.781 1.00 98.00 283 GLY A O 1
ATOM 2282 N N . VAL A 1 284 ? 0.188 4.861 5.602 1.00 98.62 284 VAL A N 1
ATOM 2283 C CA . VAL A 1 284 ? -0.442 6.101 5.112 1.00 98.62 284 VAL A CA 1
ATOM 2284 C C . VAL A 1 284 ? -1.144 5.875 3.772 1.00 98.62 284 VAL A C 1
ATOM 2286 O O . VAL A 1 284 ? -2.308 6.238 3.631 1.00 98.62 284 VAL A O 1
ATOM 2289 N N . PHE A 1 285 ? -0.471 5.239 2.808 1.00 98.88 285 PHE A N 1
ATOM 2290 C CA . PHE A 1 285 ? -1.054 4.936 1.497 1.00 98.88 285 PHE A CA 1
ATOM 2291 C C . PHE A 1 285 ? -2.327 4.094 1.614 1.00 98.88 285 PHE A C 1
ATOM 2293 O O . PHE A 1 285 ? -3.344 4.422 1.002 1.00 98.88 285 PHE A O 1
ATOM 2300 N N . ILE A 1 286 ? -2.287 3.025 2.415 1.00 98.75 286 ILE A N 1
ATOM 2301 C CA . ILE A 1 286 ? -3.435 2.128 2.580 1.00 98.75 286 ILE A CA 1
ATOM 2302 C C . ILE A 1 286 ? -4.556 2.820 3.369 1.00 98.75 286 ILE A C 1
ATOM 2304 O O . ILE A 1 286 ? -5.713 2.750 2.963 1.00 98.75 286 ILE A O 1
ATOM 2308 N N . THR A 1 287 ? -4.224 3.553 4.439 1.00 98.12 287 THR A N 1
ATOM 2309 C CA . THR A 1 287 ? -5.201 4.327 5.228 1.00 98.12 287 THR A CA 1
ATOM 2310 C C . THR A 1 287 ? -5.947 5.311 4.339 1.00 98.12 287 THR A C 1
ATOM 2312 O O . THR A 1 287 ? -7.173 5.318 4.338 1.00 98.12 287 THR A O 1
ATOM 2315 N N . LEU A 1 288 ? -5.225 6.112 3.550 1.00 98.31 288 LEU A N 1
ATOM 2316 C CA . LEU A 1 288 ? -5.843 7.077 2.647 1.00 98.31 288 LEU A CA 1
ATOM 2317 C C . LEU A 1 288 ? -6.611 6.387 1.520 1.00 98.31 288 LEU A C 1
ATOM 2319 O O . LEU A 1 288 ? -7.714 6.812 1.212 1.00 98.31 288 LEU A O 1
ATOM 2323 N N . SER A 1 289 ? -6.115 5.282 0.963 1.00 98.31 289 SER A N 1
ATOM 2324 C CA . SER A 1 289 ? -6.876 4.529 -0.042 1.00 98.31 289 SER A CA 1
ATOM 2325 C C . SER A 1 289 ? -8.262 4.112 0.471 1.00 98.31 289 SER A C 1
ATOM 2327 O O . SER A 1 289 ? -9.251 4.305 -0.227 1.00 98.31 289 SER A O 1
ATOM 2329 N N . ILE A 1 290 ? -8.347 3.605 1.706 1.00 97.44 290 ILE A N 1
ATOM 2330 C CA . ILE A 1 290 ? -9.614 3.195 2.331 1.00 97.44 290 ILE A CA 1
ATOM 2331 C C . ILE A 1 290 ? -10.463 4.418 2.693 1.00 97.44 290 ILE A C 1
ATOM 2333 O O . ILE A 1 290 ? -11.649 4.468 2.376 1.00 97.44 290 ILE A O 1
ATOM 2337 N N . VAL A 1 291 ? -9.868 5.410 3.359 1.00 93.06 291 VAL A N 1
ATOM 2338 C CA . VAL A 1 291 ? -10.590 6.577 3.882 1.00 93.06 291 VAL A CA 1
ATOM 2339 C C . VAL A 1 291 ? -11.148 7.444 2.763 1.00 93.06 291 VAL A C 1
ATOM 2341 O O . VAL A 1 291 ? -12.302 7.849 2.851 1.00 93.06 291 VAL A O 1
ATOM 2344 N N . LEU A 1 292 ? -10.367 7.728 1.719 1.00 93.62 292 LEU A N 1
ATOM 2345 C CA . LEU A 1 292 ? -10.817 8.573 0.613 1.00 93.62 292 LEU A CA 1
ATOM 2346 C C . LEU A 1 292 ? -11.936 7.885 -0.180 1.00 93.62 292 LEU A C 1
ATOM 2348 O O . LEU A 1 292 ? -12.918 8.527 -0.551 1.00 93.62 292 LEU A O 1
ATOM 2352 N N . GLU A 1 293 ? -11.837 6.567 -0.380 1.00 92.88 293 GLU A N 1
ATOM 2353 C CA . GLU A 1 293 ? -12.910 5.802 -1.008 1.00 92.88 293 GLU A CA 1
ATOM 2354 C C . GLU A 1 293 ? -14.175 5.802 -0.137 1.00 92.88 293 GLU A C 1
ATOM 2356 O O . GLU A 1 293 ? -15.250 6.169 -0.610 1.00 92.88 293 GLU A O 1
ATOM 2361 N N . ARG A 1 294 ? -14.061 5.471 1.152 1.00 89.31 294 ARG A N 1
ATOM 2362 C CA . ARG A 1 294 ? -15.199 5.474 2.080 1.00 89.31 294 ARG A CA 1
ATOM 2363 C C . ARG A 1 294 ? -15.854 6.850 2.186 1.00 89.31 294 ARG A C 1
ATOM 2365 O O . ARG A 1 294 ? -17.077 6.940 2.141 1.00 89.31 294 ARG A O 1
ATOM 2372 N N . MET A 1 295 ? -15.064 7.919 2.247 1.00 87.81 295 MET A N 1
ATOM 2373 C CA . MET A 1 295 ? -15.563 9.295 2.260 1.00 87.81 295 MET A CA 1
ATOM 2374 C C . MET A 1 295 ? -16.393 9.596 1.008 1.00 87.81 295 MET A C 1
ATOM 2376 O O . MET A 1 295 ? -17.476 10.161 1.120 1.00 87.81 295 MET A O 1
ATOM 2380 N N . ARG A 1 296 ? -15.939 9.159 -0.174 1.00 85.25 296 ARG A N 1
ATOM 2381 C CA . ARG A 1 296 ? -16.657 9.356 -1.441 1.00 85.25 296 ARG A CA 1
ATOM 2382 C C . ARG A 1 296 ? -18.007 8.628 -1.495 1.00 85.25 296 ARG A C 1
ATOM 2384 O O . ARG A 1 296 ? -18.928 9.134 -2.129 1.00 85.25 296 ARG A O 1
ATOM 2391 N N . TYR A 1 297 ? -18.127 7.447 -0.884 1.00 85.56 297 TYR A N 1
ATOM 2392 C CA . TYR A 1 297 ? -19.344 6.622 -0.969 1.00 85.56 297 TYR A CA 1
ATOM 2393 C C . TYR A 1 297 ? -20.303 6.782 0.216 1.00 85.56 297 TYR A C 1
ATOM 2395 O O . TYR A 1 297 ? -21.511 6.662 0.030 1.00 85.56 297 TYR A O 1
ATOM 2403 N N . GLU A 1 298 ? -19.788 7.031 1.419 1.00 85.88 298 GLU A N 1
ATOM 2404 C CA . GLU A 1 298 ? -20.578 7.102 2.655 1.00 85.88 298 GLU A CA 1
ATOM 2405 C C . GLU A 1 298 ? -20.629 8.512 3.259 1.00 85.88 298 GLU A C 1
ATOM 2407 O O . GLU A 1 298 ? -21.439 8.759 4.149 1.00 85.88 298 GLU A O 1
ATOM 2412 N N . GLY A 1 299 ? -19.767 9.440 2.825 1.00 80.06 299 GLY A N 1
ATOM 2413 C CA . GLY A 1 299 ? -19.687 10.784 3.408 1.00 80.06 299 GLY A CA 1
ATOM 2414 C C . GLY A 1 299 ? -19.151 10.812 4.846 1.00 80.06 299 GLY A C 1
ATOM 2415 O O . GLY A 1 299 ? -19.341 11.802 5.548 1.00 80.06 299 GLY A O 1
ATOM 2416 N N . VAL A 1 300 ? -18.497 9.737 5.304 1.00 79.69 300 VAL A N 1
ATOM 2417 C CA . VAL A 1 300 ? -17.935 9.624 6.661 1.00 79.69 300 VAL A CA 1
ATOM 2418 C C . VAL A 1 300 ? -16.435 9.349 6.631 1.00 79.69 300 VAL A C 1
ATOM 2420 O O . VAL A 1 300 ? -15.907 8.748 5.696 1.00 79.69 300 VAL A O 1
ATOM 2423 N N . VAL A 1 301 ? -15.745 9.772 7.691 1.00 80.12 301 VAL A N 1
ATOM 2424 C CA . VAL A 1 301 ? -14.295 9.622 7.855 1.00 80.12 301 VAL A CA 1
ATOM 2425 C C . VAL A 1 301 ? -14.008 9.058 9.237 1.00 80.12 301 VAL A C 1
ATOM 2427 O O . VAL A 1 301 ? -14.426 9.631 10.238 1.00 80.12 301 VAL A O 1
ATOM 2430 N N . ASP A 1 302 ? -13.251 7.964 9.294 1.00 80.75 302 ASP A N 1
ATOM 2431 C CA . ASP A 1 302 ? -12.774 7.389 10.552 1.00 80.75 302 ASP A CA 1
ATOM 2432 C C . ASP A 1 302 ? -11.336 6.881 10.400 1.00 80.75 302 ASP A C 1
ATOM 2434 O O . ASP A 1 302 ? -11.069 5.703 10.144 1.00 80.75 302 ASP A O 1
ATOM 2438 N N . ILE A 1 303 ? -10.386 7.812 10.507 1.00 77.44 303 ILE A N 1
ATOM 2439 C CA . ILE A 1 303 ? -8.954 7.511 10.391 1.00 77.44 303 ILE A CA 1
ATOM 2440 C C . ILE A 1 303 ? -8.488 6.639 11.562 1.00 77.44 303 ILE A C 1
ATOM 2442 O O . ILE A 1 303 ? -7.687 5.729 11.354 1.00 77.44 303 ILE A O 1
ATOM 2446 N N . PHE A 1 304 ? -9.012 6.862 12.771 1.00 77.75 304 PHE A N 1
ATOM 2447 C CA . PHE A 1 304 ? -8.617 6.103 13.956 1.00 77.75 304 PHE A CA 1
ATOM 2448 C C . PHE A 1 304 ? -8.963 4.621 13.815 1.00 77.75 304 PHE A C 1
ATOM 2450 O O . PHE A 1 304 ? -8.075 3.777 13.948 1.00 77.75 304 PHE A O 1
ATOM 2457 N N . GLN A 1 305 ? -10.223 4.291 13.502 1.00 74.56 305 GLN A N 1
ATOM 2458 C CA . GLN A 1 305 ? -10.631 2.894 13.332 1.00 74.56 305 GLN A CA 1
ATOM 2459 C C . GLN A 1 305 ? -9.947 2.254 12.129 1.00 74.56 305 GLN A C 1
ATOM 2461 O O . GLN A 1 305 ? -9.554 1.092 12.209 1.00 74.56 305 GLN A O 1
ATOM 2466 N N . THR A 1 306 ? -9.724 3.013 11.050 1.00 82.06 306 THR A N 1
ATOM 2467 C CA . THR A 1 306 ? -8.969 2.513 9.894 1.00 82.06 306 THR A CA 1
ATOM 2468 C C . THR A 1 306 ? -7.556 2.106 10.313 1.00 82.06 306 THR A C 1
ATOM 2470 O O . THR A 1 306 ? -7.162 0.965 10.099 1.00 82.06 306 THR A O 1
ATOM 2473 N N . VAL A 1 307 ? -6.801 2.980 10.988 1.00 78.31 307 VAL A N 1
ATOM 2474 C CA . VAL A 1 307 ? -5.438 2.658 11.448 1.00 78.31 307 VAL A CA 1
ATOM 2475 C C . VAL A 1 307 ? -5.442 1.541 12.496 1.00 78.31 307 VAL A C 1
ATOM 2477 O O . VAL A 1 307 ? -4.577 0.665 12.440 1.00 78.31 307 VAL A O 1
ATOM 2480 N N . LYS A 1 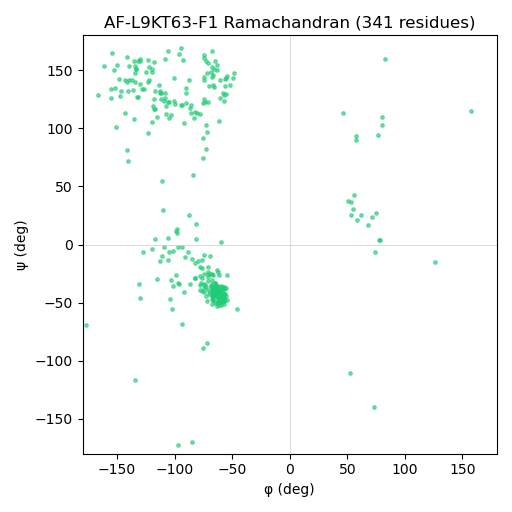308 ? -6.417 1.518 13.418 1.00 72.62 308 LYS A N 1
ATOM 2481 C CA . LYS A 1 308 ? -6.586 0.425 14.393 1.00 72.62 308 LYS A CA 1
ATOM 2482 C C . LYS A 1 308 ? -6.747 -0.916 13.674 1.00 72.62 308 LYS A C 1
ATOM 2484 O O . LYS A 1 308 ? -6.032 -1.855 14.007 1.00 72.62 308 LYS A O 1
ATOM 2489 N N . MET A 1 309 ? -7.617 -0.984 12.667 1.00 87.62 309 MET A N 1
ATOM 2490 C CA . MET A 1 309 ? -7.829 -2.178 11.845 1.00 87.62 309 MET A CA 1
ATOM 2491 C C . MET A 1 309 ? -6.551 -2.591 11.104 1.00 87.62 309 MET A C 1
ATOM 2493 O O . MET A 1 309 ? -6.168 -3.753 11.159 1.00 87.62 309 MET A O 1
ATOM 2497 N N . LEU A 1 310 ? -5.830 -1.659 10.472 1.00 83.94 310 LEU A N 1
ATOM 2498 C CA . LEU A 1 310 ? -4.564 -1.993 9.805 1.00 83.94 310 LEU A CA 1
ATOM 2499 C C . LEU A 1 310 ? -3.545 -2.599 10.780 1.00 83.94 310 LEU A C 1
ATOM 2501 O O . LEU A 1 310 ? -2.815 -3.524 10.423 1.00 83.94 310 LEU A O 1
ATOM 2505 N N . ARG A 1 311 ? -3.517 -2.109 12.026 1.00 86.31 311 ARG A N 1
ATOM 2506 C CA . ARG A 1 311 ? -2.607 -2.588 13.073 1.00 86.31 311 ARG A CA 1
ATOM 2507 C C . ARG A 1 311 ? -2.935 -3.985 13.603 1.00 86.31 311 ARG A C 1
ATOM 2509 O O . ARG A 1 311 ? -2.032 -4.612 14.152 1.00 86.31 311 ARG A O 1
ATOM 2516 N N . THR A 1 312 ? -4.158 -4.492 13.419 1.00 81.62 312 THR A N 1
ATOM 2517 C CA . THR A 1 312 ? -4.473 -5.901 13.725 1.00 81.62 312 THR A CA 1
ATOM 2518 C C . THR A 1 312 ? -3.939 -6.860 12.658 1.00 81.62 312 THR A C 1
ATOM 2520 O O . THR A 1 312 ? -3.758 -8.040 12.941 1.00 81.62 312 THR A O 1
ATOM 2523 N N . GLN A 1 313 ? -3.652 -6.357 11.451 1.00 85.56 313 GLN A N 1
ATOM 2524 C CA . GLN A 1 313 ? -3.216 -7.152 10.297 1.00 85.56 313 GLN A CA 1
ATOM 2525 C C . GLN A 1 313 ? -1.709 -7.035 10.028 1.00 85.56 313 GLN A C 1
ATOM 2527 O O . GLN A 1 313 ? -1.082 -7.989 9.569 1.00 85.56 313 GLN A O 1
ATOM 2532 N N . ARG A 1 314 ? -1.101 -5.886 10.347 1.00 88.12 314 ARG A N 1
ATOM 2533 C CA . ARG A 1 314 ? 0.355 -5.689 10.353 1.00 88.12 314 ARG A CA 1
ATOM 2534 C C . ARG A 1 314 ? 0.747 -4.705 11.458 1.00 88.12 314 ARG A C 1
ATOM 2536 O O . ARG A 1 314 ? 0.153 -3.633 11.551 1.00 88.12 314 ARG A O 1
ATOM 2543 N N . PRO A 1 315 ? 1.751 -5.006 12.297 1.00 81.56 315 PRO A N 1
ATOM 2544 C CA . PRO A 1 315 ? 2.111 -4.129 13.406 1.00 81.56 315 PRO A CA 1
ATOM 2545 C C . PRO A 1 315 ? 2.605 -2.757 12.925 1.00 81.56 315 PRO A C 1
ATOM 2547 O O . PRO A 1 315 ? 3.212 -2.627 11.865 1.00 81.56 315 PRO A O 1
ATOM 2550 N N . ALA A 1 316 ? 2.377 -1.731 13.751 1.00 86.69 316 ALA A N 1
ATOM 2551 C CA . ALA A 1 316 ? 2.905 -0.371 13.575 1.00 86.69 316 ALA A CA 1
ATOM 2552 C C . ALA A 1 316 ? 2.524 0.349 12.261 1.00 86.69 316 ALA A C 1
ATOM 2554 O O . ALA A 1 316 ? 3.193 1.309 11.871 1.00 86.69 316 ALA A O 1
ATOM 2555 N N . MET A 1 317 ? 1.443 -0.073 11.592 1.00 90.94 317 MET A N 1
ATOM 2556 C CA . MET A 1 317 ? 0.887 0.644 10.439 1.00 90.94 317 MET A CA 1
ATOM 2557 C C . MET A 1 317 ? 0.571 2.095 10.813 1.00 90.94 317 MET A C 1
ATOM 2559 O O . MET A 1 317 ? -0.080 2.337 11.833 1.00 90.94 317 MET A O 1
ATOM 2563 N N . VAL A 1 318 ? 1.062 3.034 9.992 1.00 91.31 318 VAL A N 1
ATOM 2564 C CA . VAL A 1 318 ? 1.180 4.469 10.317 1.00 91.31 318 VAL A CA 1
ATOM 2565 C C . VAL A 1 318 ? 2.037 4.650 11.575 1.00 91.31 318 VAL A C 1
ATOM 2567 O O . VAL A 1 318 ? 1.562 4.540 12.704 1.00 91.31 318 VAL A O 1
ATOM 2570 N N . GLN A 1 319 ? 3.336 4.869 11.374 1.00 81.50 319 GLN A N 1
ATOM 2571 C CA . GLN A 1 319 ? 4.350 4.671 12.411 1.00 81.50 319 GLN A CA 1
ATOM 2572 C C . GLN A 1 319 ? 4.549 5.894 13.311 1.00 81.50 319 GLN A C 1
ATOM 2574 O O . GLN A 1 319 ? 4.855 5.734 14.489 1.00 81.50 319 GLN A O 1
ATOM 2579 N N . THR A 1 320 ? 4.417 7.104 12.765 1.00 84.19 320 THR A N 1
ATOM 2580 C CA . THR A 1 320 ? 4.679 8.352 13.496 1.00 84.19 320 THR A CA 1
ATOM 2581 C C . THR A 1 320 ? 3.427 9.210 13.609 1.00 84.19 320 THR A C 1
ATOM 2583 O O . THR A 1 320 ? 2.513 9.111 12.788 1.00 84.19 320 THR A O 1
ATOM 2586 N N . GLU A 1 321 ? 3.402 10.091 14.608 1.00 85.94 321 GLU A N 1
ATOM 2587 C CA . GLU A 1 321 ? 2.319 11.063 14.773 1.00 85.94 321 GLU A CA 1
ATOM 2588 C C . GLU A 1 321 ? 2.179 11.964 13.538 1.00 85.94 321 GLU A C 1
ATOM 2590 O O . GLU A 1 321 ? 1.074 12.125 13.032 1.00 85.94 321 GLU A O 1
ATOM 2595 N N . ASP A 1 322 ? 3.286 12.451 12.969 1.00 85.00 322 ASP A N 1
ATOM 2596 C CA . ASP A 1 322 ? 3.262 13.275 11.751 1.00 85.00 322 ASP A CA 1
ATOM 2597 C C . ASP A 1 322 ? 2.583 12.566 10.568 1.00 85.00 322 ASP A C 1
ATOM 2599 O O . ASP A 1 322 ? 1.852 13.188 9.800 1.00 85.00 322 ASP A O 1
ATOM 2603 N N . GLN A 1 323 ? 2.794 11.252 10.417 1.00 90.81 323 GLN A N 1
ATOM 2604 C CA . GLN A 1 323 ? 2.130 10.442 9.388 1.00 90.81 323 GLN A CA 1
ATOM 2605 C C . GLN A 1 323 ? 0.627 10.329 9.647 1.00 90.81 323 GLN A C 1
ATOM 2607 O O . GLN A 1 323 ? -0.172 10.379 8.711 1.00 90.81 323 GLN A O 1
ATOM 2612 N N . TYR A 1 324 ? 0.239 10.200 10.914 1.00 83.12 324 TYR A N 1
ATOM 2613 C CA . TYR A 1 324 ? -1.158 10.161 11.325 1.00 83.12 324 TYR A CA 1
ATOM 2614 C C . TYR A 1 324 ? -1.848 11.514 11.090 1.00 83.12 324 TYR A C 1
ATOM 2616 O O . TYR A 1 324 ? -2.900 11.565 10.454 1.00 83.12 324 TYR A O 1
ATOM 2624 N N . GLN A 1 325 ? -1.217 12.624 11.487 1.00 81.44 325 GLN A N 1
ATOM 2625 C CA . GLN A 1 325 ? -1.686 13.984 11.197 1.00 81.44 325 GLN A CA 1
ATOM 2626 C C . GLN A 1 325 ? -1.774 14.249 9.686 1.00 81.44 325 GLN A C 1
ATOM 2628 O O . GLN A 1 325 ? -2.723 14.880 9.218 1.00 81.44 325 GLN A O 1
ATOM 2633 N N . PHE A 1 326 ? -0.820 13.737 8.904 1.00 94.44 326 PHE A N 1
ATOM 2634 C CA . PHE A 1 326 ? -0.855 13.832 7.446 1.00 94.44 326 PHE A CA 1
ATOM 2635 C C . PHE A 1 326 ? -2.071 13.115 6.842 1.00 94.44 326 PHE A C 1
ATOM 2637 O O . PHE A 1 326 ? -2.669 13.648 5.911 1.00 94.44 326 PHE A O 1
ATOM 2644 N N . CYS A 1 327 ? -2.504 11.976 7.400 1.00 89.88 327 CYS A N 1
ATOM 2645 C CA . CYS A 1 327 ? -3.734 11.312 6.952 1.00 89.88 327 CYS A CA 1
ATOM 2646 C C . CYS A 1 327 ? -4.963 12.223 7.117 1.00 89.88 327 CYS A C 1
ATOM 2648 O O . CYS A 1 327 ? -5.776 12.323 6.200 1.00 89.88 327 CYS A O 1
ATOM 2650 N N . TYR A 1 328 ? -5.081 12.929 8.250 1.00 88.50 328 TYR A N 1
ATOM 2651 C CA . TYR A 1 328 ? -6.161 13.904 8.464 1.00 88.50 328 TYR A CA 1
ATOM 2652 C C . TYR A 1 328 ? -6.081 15.072 7.487 1.00 88.50 328 TYR A C 1
ATOM 2654 O O . TYR A 1 328 ? -7.096 15.466 6.918 1.00 88.50 328 TYR A O 1
ATOM 2662 N N . ARG A 1 329 ? -4.877 15.611 7.273 1.00 91.56 329 ARG A N 1
ATOM 2663 C CA . ARG A 1 329 ? -4.666 16.742 6.365 1.00 91.56 329 ARG A CA 1
ATOM 2664 C C . ARG A 1 329 ? -5.043 16.389 4.928 1.00 91.56 329 ARG A C 1
ATOM 2666 O O . ARG A 1 329 ? -5.805 17.120 4.312 1.00 91.56 329 ARG A O 1
ATOM 2673 N N . ALA A 1 330 ? -4.580 15.244 4.427 1.00 93.12 330 ALA A N 1
ATOM 2674 C CA . ALA A 1 330 ? -4.916 14.777 3.086 1.00 93.12 330 ALA A CA 1
ATOM 2675 C C . ALA A 1 330 ? -6.419 14.477 2.937 1.00 93.12 330 ALA A C 1
ATOM 2677 O O . ALA A 1 330 ? -7.014 14.833 1.926 1.00 93.12 330 ALA A O 1
ATOM 2678 N N . ALA A 1 331 ? -7.063 13.889 3.951 1.00 87.50 331 ALA A N 1
ATOM 2679 C CA . ALA A 1 331 ? -8.513 13.693 3.938 1.00 87.50 331 ALA A CA 1
ATOM 2680 C C . ALA A 1 331 ? -9.283 15.028 3.876 1.00 87.50 331 ALA A C 1
ATOM 2682 O O . ALA A 1 331 ? -10.255 15.139 3.133 1.00 87.50 331 ALA A O 1
ATOM 2683 N N . LEU A 1 332 ? -8.834 16.052 4.612 1.00 87.62 332 LEU A N 1
ATOM 2684 C CA . LEU A 1 332 ? -9.431 17.390 4.580 1.00 87.62 332 LEU A CA 1
ATOM 2685 C C . LEU A 1 332 ? -9.239 18.083 3.221 1.00 87.62 332 LEU A C 1
ATOM 2687 O O . LEU A 1 332 ? -10.181 18.666 2.693 1.00 87.62 332 LEU A O 1
ATOM 2691 N N . GLU A 1 333 ? -8.039 17.997 2.642 1.00 90.69 333 GLU A N 1
ATOM 2692 C CA . GLU A 1 333 ? -7.748 18.532 1.304 1.00 90.69 333 GLU A CA 1
ATOM 2693 C C . GLU A 1 333 ? -8.601 17.841 0.226 1.00 90.69 333 GLU A C 1
ATOM 2695 O O . GLU A 1 333 ? -9.167 18.510 -0.639 1.00 90.69 333 GLU A O 1
ATOM 2700 N N . TYR A 1 334 ? -8.769 16.516 0.314 1.00 87.94 334 TYR A N 1
ATOM 2701 C CA . TYR A 1 334 ? -9.646 15.767 -0.588 1.00 87.94 334 TYR A CA 1
ATOM 2702 C C . TYR A 1 334 ? -11.106 16.212 -0.470 1.00 87.94 334 TYR A C 1
ATOM 2704 O O . TYR A 1 334 ? -11.764 16.411 -1.489 1.00 87.94 334 TYR A O 1
ATOM 2712 N N . LEU A 1 335 ? -11.601 16.435 0.752 1.00 84.56 335 LEU A N 1
ATOM 2713 C CA . LEU A 1 335 ? -12.959 16.931 0.973 1.00 84.56 335 LEU A CA 1
ATOM 2714 C C . LEU A 1 335 ? -13.181 18.295 0.298 1.00 84.56 335 LEU A C 1
ATOM 2716 O O . LEU A 1 335 ? -14.151 18.461 -0.437 1.00 84.56 335 LEU A O 1
ATOM 2720 N N . GLY A 1 336 ? -12.240 19.232 0.464 1.00 78.62 336 GLY A N 1
ATOM 2721 C CA . GLY A 1 336 ? -12.316 20.559 -0.161 1.00 78.62 336 GLY A CA 1
ATOM 2722 C C . GLY A 1 336 ? -12.303 20.531 -1.696 1.00 78.62 336 GLY A C 1
ATOM 2723 O O . GLY A 1 336 ? -12.821 21.449 -2.337 1.00 78.62 336 GLY A O 1
ATOM 2724 N N . SER A 1 337 ? -11.766 19.462 -2.297 1.00 79.31 337 SER A N 1
ATOM 2725 C CA . SER A 1 337 ? -11.805 19.268 -3.748 1.00 79.31 337 SER A CA 1
ATOM 2726 C C . SER A 1 337 ? -13.205 18.926 -4.275 1.00 79.31 337 SER A C 1
ATOM 2728 O O . SER A 1 337 ? -13.497 19.255 -5.420 1.00 79.31 337 SER A O 1
ATOM 2730 N N . PHE A 1 338 ? -14.097 18.341 -3.461 1.00 66.06 338 PHE A N 1
ATOM 2731 C CA . PHE A 1 338 ? -15.479 18.041 -3.867 1.00 66.06 338 PHE A CA 1
ATOM 2732 C C . PHE A 1 338 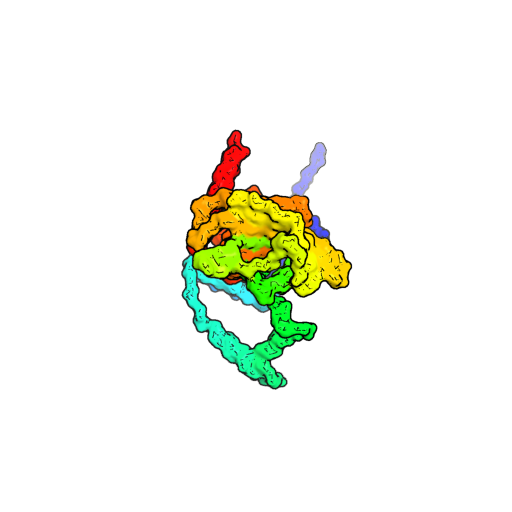? -16.398 19.259 -3.845 1.00 66.06 338 PHE A C 1
ATOM 2734 O O . PHE A 1 338 ? -17.259 19.374 -4.716 1.00 66.06 338 PHE A O 1
ATOM 2741 N N . ASP A 1 339 ? -16.203 20.178 -2.897 1.00 54.22 339 ASP A N 1
ATOM 2742 C CA . ASP A 1 339 ? -17.033 21.386 -2.784 1.00 54.22 339 ASP A CA 1
ATOM 2743 C C . ASP A 1 339 ? -16.935 22.270 -4.039 1.00 54.22 339 ASP A C 1
ATOM 2745 O O . ASP A 1 339 ? -17.892 22.952 -4.391 1.00 54.22 339 ASP A O 1
ATOM 2749 N N . HIS A 1 340 ? -15.824 22.187 -4.780 1.00 48.19 340 HIS A N 1
ATOM 2750 C CA . HIS A 1 340 ? -15.633 22.889 -6.054 1.00 48.19 340 HIS A CA 1
ATOM 2751 C C . HIS A 1 340 ? -16.377 22.253 -7.244 1.00 48.19 340 HIS A C 1
ATOM 2753 O O . HIS A 1 340 ? -16.483 22.887 -8.290 1.00 48.19 340 HIS A O 1
ATOM 2759 N N . TYR A 1 341 ? -16.883 21.022 -7.111 1.00 39.16 341 TYR A N 1
ATOM 2760 C CA . TYR A 1 341 ? -17.686 20.342 -8.139 1.00 39.16 341 TYR A CA 1
ATOM 2761 C C . TYR A 1 341 ? -19.187 20.298 -7.799 1.00 39.16 341 TYR A C 1
ATOM 2763 O O . TYR A 1 341 ? -19.979 19.838 -8.623 1.00 39.16 341 TYR A O 1
ATOM 2771 N N . ALA A 1 342 ? -19.578 20.743 -6.599 1.00 38.41 342 ALA A N 1
ATOM 2772 C CA . ALA A 1 342 ? -20.967 20.772 -6.128 1.00 38.41 342 ALA A CA 1
ATOM 2773 C C . ALA A 1 342 ? -21.635 22.163 -6.211 1.00 38.41 342 ALA A C 1
ATOM 2775 O O . ALA A 1 342 ? -22.836 22.272 -5.954 1.00 38.41 342 ALA A O 1
ATOM 2776 N N . THR A 1 343 ? -20.885 23.203 -6.586 1.00 34.41 343 THR A N 1
ATOM 2777 C CA . THR A 1 343 ? -21.380 24.530 -7.009 1.00 34.41 343 THR A CA 1
ATOM 2778 C C . THR A 1 343 ? -21.230 24.698 -8.506 1.00 34.41 343 THR A C 1
ATOM 2780 O O . THR A 1 343 ? -22.166 25.249 -9.128 1.00 34.41 343 THR A O 1
#

Solvent-accessible surface area (backbone atoms only — not comparable to full-atom values): 19942 Å² total; per-residue (Å²): 134,88,85,89,83,89,86,88,85,86,88,82,90,83,80,87,86,80,86,87,78,98,67,90,73,86,69,18,40,72,54,28,34,52,53,52,44,53,54,39,55,55,37,37,73,78,69,73,48,80,57,68,68,63,50,45,52,55,44,36,75,77,38,76,56,34,42,62,45,70,68,49,50,52,47,37,52,50,54,49,46,48,61,66,66,61,51,88,83,92,89,84,92,82,64,65,68,66,56,55,59,59,40,69,38,63,47,94,93,49,102,48,31,53,55,58,74,75,65,75,81,83,90,88,60,93,71,73,87,66,66,77,57,29,61,32,68,46,77,90,41,76,50,38,26,32,38,18,37,29,42,42,80,88,40,30,42,58,49,56,48,51,28,60,78,57,50,32,39,39,36,38,35,58,49,55,51,54,50,93,92,38,81,39,26,47,85,74,66,53,80,91,54,69,41,74,41,88,57,35,38,36,32,60,71,49,78,46,86,50,100,50,32,34,42,36,37,30,42,38,29,37,70,85,80,67,51,71,48,70,34,38,38,40,33,39,66,66,67,47,87,66,85,60,60,94,64,35,65,72,58,52,52,50,53,49,54,52,52,50,52,36,60,76,68,67,57,85,42,20,39,36,29,18,19,44,81,22,19,40,65,29,26,41,54,52,45,46,56,32,42,55,52,42,29,74,77,70,75,48,82,57,67,65,62,47,42,53,54,45,36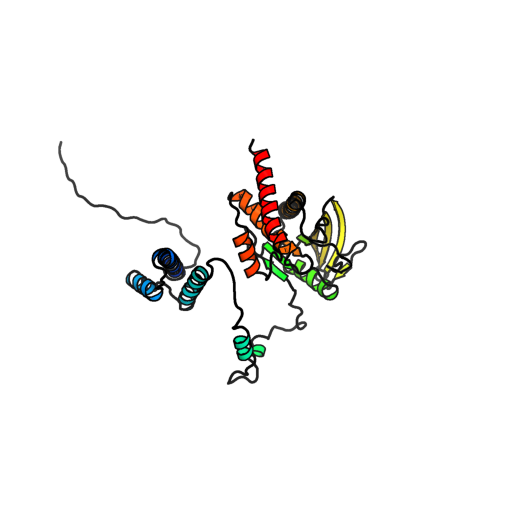,78,52,39,73,59,30,41,63,45,70,66,49,50,54,43,49,54,50,28,52,53,54,54,52,60,60,50,61,72,77,75,113

Radius of gyration: 27.03 Å; Cα contacts (8 Å, |Δi|>4): 473; chains: 1; bounding box: 105×63×57 Å

Secondary structure (DSSP, 8-state):
---------------------S----SSSHHHHHHHHHHHHHHHHHHS---HHHHHHHHHHHSTTSS-SHHHHHHHHHHHHHHHHTSS------SHHHHHHHHTSBPTT-SSBHHHHH--PPSSSTTTT--SEEEE--SSSTT-EEEEPPPPTTTHHHHHHHHHHTT--EEEE-S-SEETTEE-S---S-SSS-EEETTEEEEEEEEEE-SSEEEEEEEEEETTT--EEEEEEEEE--S-SSS--S-SHHHHHHHHHHHHHHHHTT--SPEEEESSSSSHHHHHHHHHHHHHHHHHHHS---HHHHHHHHHHHSTTSS-SHHHHHHHHHHHHHHHHHHHTT--

Mean predicted aligned error: 15.49 Å

InterPro domains:
  IPR000242 Tyrosine-specific protein phosphatase, PTPase domain [PF00102] (25-82)
  IPR000242 Tyrosine-specific protein phosphatase, PTPase domain [PF00102] (127-333)
  IPR000242 Tyrosine-specific protein phosphatase, PTPase domain [PR00700] (129-136)
  IPR000242 Tyrosine-specific protein phosphatase, PTPase domain [PR00700] (145-165)
  IPR000242 Tyrosine-specific protein phosphatase, PTPase domain [PR00700] (229-246)
  IPR000242 Tyrosine-specific protein phosphatase, PTPase domain [PR00700] (270-288)
  IPR000242 Tyrosine-specific protein phosphatase, PTPase domain [PR00700] (301-316)
  IPR000242 Tyrosine-specific protein phosphatase, PTPase domain [PR00700] (317-327)
  IPR000242 Tyrosine-specific protein phosphatase, PTPase domain [PS50055] (25-83)
  IPR000242 Tyrosine-specific protein phosphatase, PTPase domain [PS50055] (94-334)
  IPR000242 Tyrosine-specific protein phosphatase, PTPase domain [SM00194] (68-336)
  IPR000387 Tyrosine-specific protein phosphatases domain [PS50056] (25-74)
  IPR000387 Tyrosine-specific protein phosphatases domain [PS50056] (252-325)
  IPR003595 Protein-tyrosine phosphatase, catalytic [SM00404] (6-82)
  IPR003595 Protein-tyrosine phosphatase, catalytic [SM00404] (230-333)
  IPR016130 Protein-tyrosine phosphatase, active site [PS00383] (273-283)
  IPR029021 Protein-tyrosine phosphatase-like [G3DSA:3.90.190.10] (12-93)
  IPR029021 Protein-tyrosine phosphatase-like [G3DSA:3.90.190.10] (94-34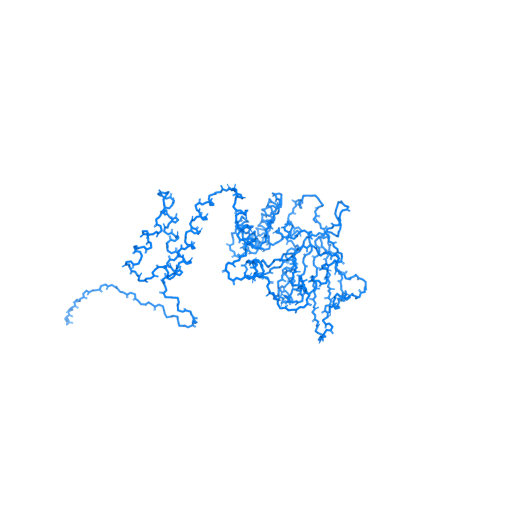3)
  IPR029021 Protein-tyrosine phosphatase-like [SSF52799] (25-122)
  IPR029021 Protein-tyrosine phosphatase-like [SSF52799] (106-340)

pLDDT: mean 79.59, std 21.78, range [26.77, 98.94]

Nearest PDB structures (foldseek):
  2fh7-assembly1_A  TM=8.775E-01  e=1.379E-51  Homo sapiens
  4bpc-assembly1_A  TM=8.776E-01  e=1.962E-51  Homo sapiens
  1lar-assembly1_A  TM=8.649E-01  e=1.027E-51  Homo sapiens
  6kr4-assembly3_C  TM=8.734E-01  e=2.341E-51  Homo sapiens
  6kip-assembly1_A  TM=8.579E-01  e=1.098E-44  Mus musculus

Foldseek 3Di:
DDDDDDDDDDDDDDDDDDDDDDDPPVCAAVVLLVVQLVVQLVCCVPPVDHDSPVSQVVVCVVPPCRNPDPVSSVVSVVSNCCVSVPPDDDDDDDCPVVVVVQQQDDDPPDPDGVVVVVDDDDDDDPCLPDFQWFQAQAQPGGSQEIQHAADDPVCLLVVVVVCVVQVAQAEEEEEDCDFPNDGQHDPSADDPAWDDRPQKIWGWDDWDDDPFWIKTWIWIARNVPRDIDIHIYIYGRPAHSDFGDPACVVVLVSLVVRVVVCVVVVRPGHYYYYYRGRAAVVLLSRLLNRQLVCCVPPVDGDSPVSSVSRCVGPNCRNPDPSSSVNSVRNSVVSVVVVVVVVD

Organism: Tupaia chinensis (NCBI:txid246437)

Sequence (343 aa):
MSLRRRILGTPTQNFLVVTKVGIINAGVGRTGCFIVIDAMLERIKHEKTVDIYGHVTLMRAQRNYMVQTEDQYIFIHDALLEAVTCGNTEVPARNLYAYIQKLTQIETGENVTGMELEFKPIRGVEGSDYINASFIDGYRQQKAYIATQGPLAETTEDFWRMLWEHNSTIVVMLTKLREMGREKCHQYWPAERSARYQYFVVDPMAEYNMPQYILREFKVTDARDGQSRTVRQFQFTDWPEQGVPKSGEGFIDFIGQVHKTKEQFGQDGPISVHCSAGVGRTGVFITLSIVLERMRYEGVVDIFQTVKMLRTQRPAMVQTEDQYQFCYRAALEYLGSFDHYAT